Protein AF-A0A2V8YG50-F1 (afdb_monomer)

Secondary structure (DSSP, 8-state):
----EEEEEPHHHHHHTTT-TTSHHHHHHHHHHHTTSEEEEEEHHHHHHHHHHHHHHHHHHTT-HHHHHHHHHHHT-SSHHHHHHHHHTSHHHHHHHHHHHHHHHHHHTT-EEE-GGGS-HHHHHHHHHTT-TT--S-S--TTHHHHHHHHHHHHHHHHHH-SPEEEE---HHHHHHHHHTT-EEESSTTHHHHHHHHHH-HHHHHHHHHHHHHHHHHHHHHHHHHHTTS-EEE-SSSEEEEEEEEEEEEE-SS-EEEEE-SSEEEEEEEEEEEEEEEEEEE-GGGEEEETTTTEEEE--EEEEEEEEEEEEEEEEEEEEETTEEEEEEEEE--GGGGPPEEE-------

Mean predicted aligned error: 6.82 Å

Sequence (350 aa):
MPVTAGVFLETQLFVTNNFDFDRRAFAELIDRVKEDRGRVFLTSVTVGEVKRRIQVQVKEAIRFSEVRKYLKVLANSNVPEIRARSERLFPEPVTDELVKQFEDFLEKTKATIIDCSGVNPELVFQQYFELKLPFQEKKDKRHEFPDAFAIEALKDFSRSEGRDIVVITGDQGF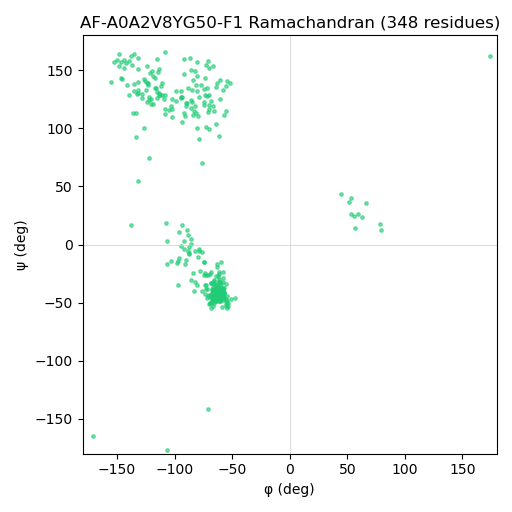RTVCETHGMTVLETVEKFPDKEIAEREPKISAHVLDCFKRSIPEIKHQIDRDFAMSGFELVDNEGEVDGTTLSKLELDHDPLVVRIDRNSAIVEVSVHLEYQAHISYHDPDATHYDKEEGRTYVFNTIHQTVEEEVDFSSEIQIAFDPDDESYCHATIGKLNDGRDFEVTANEEYY

Radius of gyration: 24.45 Å; Cα contacts (8 Å, |Δi|>4): 556; chains: 1; bounding box: 55×52×73 Å

Foldseek 3Di:
DPDQAEEEEALVQCVVVVLPCVDVLLVLLLVCLVVSNYAYEYAPLSLVSNLVSLLVVLCVVCVPPVLVVVLVVQLPDPPVVSVVVSVCSDSVNSSVVSNVSVVVSCVSRVYDYQYLPPPDVVVLVVCQVVCHFVRHPDPDRVVRSSLSSRLRSVLVVCVVVVHAYEYADLRPRSVVSQVVSVHHYDDHSLQVLQVSCCVPPVPVSVLQLVLCVVCVVVVVVQLVVLVQVFAEDADAFAWGFPDKDWPDKDKDSDWRFSDDDPFKTKTKIKIKTKMKTWIKGADPVQWDQDPVVRDIDGPDIDIDIDIDIDIDMWIKMWGHDPVDSPDIDIDTDRDRVRDHHYDYDDPPPD

Structure (mmCIF, N/CA/C/O backbone):
data_AF-A0A2V8YG50-F1
#
_entry.id   AF-A0A2V8YG50-F1
#
loop_
_atom_site.group_PDB
_atom_site.id
_atom_site.type_symbol
_atom_site.label_atom_id
_atom_site.label_alt_id
_atom_site.label_comp_id
_atom_site.label_asym_id
_atom_site.label_entity_id
_atom_site.label_seq_id
_atom_site.pdbx_PDB_ins_code
_atom_site.Cartn_x
_atom_site.Cartn_y
_atom_site.Cartn_z
_atom_site.occupancy
_atom_site.B_iso_or_equiv
_atom_site.auth_seq_id
_atom_site.auth_comp_id
_atom_site.auth_asym_id
_atom_site.auth_atom_id
_atom_site.pdbx_PDB_model_num
ATOM 1 N N . MET A 1 1 ? -14.663 -4.324 27.671 1.00 36.22 1 MET A N 1
ATOM 2 C CA . MET A 1 1 ? -14.373 -4.860 26.326 1.00 36.22 1 MET A CA 1
ATOM 3 C C . MET A 1 1 ? -13.634 -3.764 25.587 1.00 36.22 1 MET A C 1
ATOM 5 O O . MET A 1 1 ? -14.053 -2.622 25.769 1.00 36.22 1 MET A O 1
ATOM 9 N N . PRO A 1 2 ? -12.538 -4.048 24.867 1.00 50.72 2 PRO A N 1
ATOM 10 C CA . PRO A 1 2 ? -11.958 -3.039 23.988 1.00 50.72 2 PRO A CA 1
ATOM 11 C C . PRO A 1 2 ? -13.051 -2.561 23.022 1.00 50.72 2 PRO A C 1
ATOM 13 O O . PRO A 1 2 ? -13.889 -3.353 22.587 1.00 50.72 2 PRO A O 1
ATOM 16 N N . VAL A 1 3 ? -13.123 -1.252 22.803 1.00 56.88 3 VAL A N 1
ATOM 17 C CA . VAL A 1 3 ? -14.092 -0.651 21.884 1.00 56.88 3 VAL A CA 1
ATOM 18 C C . VAL A 1 3 ? -13.696 -1.087 20.475 1.00 56.88 3 VAL A C 1
ATOM 20 O O . VAL A 1 3 ? -12.558 -0.866 20.080 1.00 56.88 3 VAL A O 1
ATOM 23 N N . THR A 1 4 ? -14.603 -1.721 19.725 1.00 65.38 4 THR A N 1
ATOM 24 C CA . THR A 1 4 ? -14.376 -2.036 18.305 1.00 65.38 4 THR A CA 1
ATOM 25 C C . THR A 1 4 ? -14.068 -0.738 17.559 1.00 65.38 4 THR A C 1
ATOM 27 O O . THR A 1 4 ? -14.959 0.111 17.427 1.00 65.38 4 THR A O 1
ATOM 30 N N . ALA A 1 5 ? -12.826 -0.581 17.098 1.00 79.31 5 ALA A N 1
ATOM 31 C CA . ALA A 1 5 ? -12.382 0.619 16.406 1.00 79.31 5 ALA A CA 1
ATOM 32 C C . ALA A 1 5 ? -13.008 0.690 15.007 1.00 79.31 5 ALA A C 1
ATOM 34 O O . ALA A 1 5 ? -13.068 -0.299 14.268 1.00 79.31 5 ALA A O 1
ATOM 35 N N . GLY A 1 6 ? -13.509 1.872 14.660 1.00 89.38 6 GLY A N 1
ATOM 36 C CA . GLY A 1 6 ? -13.930 2.170 13.303 1.00 89.38 6 GLY A CA 1
ATOM 37 C C . GLY A 1 6 ? -12.734 2.537 12.446 1.00 89.38 6 GLY A C 1
ATOM 38 O O . GLY A 1 6 ? -11.902 3.313 12.899 1.00 89.38 6 GLY A O 1
ATOM 39 N N . VAL A 1 7 ? -12.664 2.035 11.217 1.00 94.12 7 VAL A N 1
ATOM 40 C CA . VAL A 1 7 ? -11.640 2.425 10.251 1.00 94.12 7 VAL A CA 1
ATOM 41 C C . VAL A 1 7 ? -12.286 3.011 9.005 1.00 94.12 7 VAL A C 1
ATOM 43 O O . VAL A 1 7 ? -13.105 2.365 8.358 1.00 94.12 7 VAL A O 1
ATOM 46 N N . PHE A 1 8 ? -11.950 4.254 8.685 1.00 96.31 8 PHE A N 1
ATOM 47 C CA . PHE A 1 8 ? -12.334 4.903 7.443 1.00 96.31 8 PHE A CA 1
ATOM 48 C C . PHE A 1 8 ? -11.215 4.746 6.417 1.00 96.31 8 PHE A C 1
ATOM 50 O O . PHE A 1 8 ? -10.073 5.112 6.696 1.00 96.31 8 PHE A O 1
ATOM 57 N N . LEU A 1 9 ? -11.546 4.219 5.240 1.00 95.94 9 LEU A N 1
ATOM 58 C CA . LEU A 1 9 ? -10.601 4.027 4.142 1.00 95.94 9 LEU A CA 1
ATOM 59 C C . LEU A 1 9 ? -10.818 5.117 3.095 1.00 95.94 9 LEU A C 1
ATOM 61 O O . LEU A 1 9 ? -11.905 5.225 2.528 1.00 95.94 9 LEU A O 1
ATOM 65 N N . GLU A 1 10 ? -9.792 5.923 2.850 1.00 94.12 10 GLU A N 1
ATOM 66 C CA . GLU A 1 10 ? -9.814 6.996 1.856 1.00 94.12 10 GLU A CA 1
ATOM 67 C C . GLU A 1 10 ? -9.426 6.467 0.453 1.00 94.12 10 GLU A C 1
ATOM 69 O O . GLU A 1 10 ? -8.871 5.376 0.322 1.00 94.12 10 GLU A O 1
ATOM 74 N N . THR A 1 11 ? -9.772 7.185 -0.623 1.00 92.94 11 THR A N 1
ATOM 75 C CA . THR A 1 11 ? -9.557 6.730 -2.008 1.00 92.94 11 THR A CA 1
ATOM 76 C C . THR A 1 11 ? -8.080 6.463 -2.309 1.00 92.94 11 THR A C 1
ATOM 78 O O . THR A 1 11 ? -7.764 5.444 -2.932 1.00 92.94 11 THR A O 1
ATOM 81 N N . GLN A 1 12 ? -7.177 7.360 -1.897 1.00 91.19 12 GLN A N 1
ATOM 82 C CA . GLN A 1 12 ? -5.744 7.269 -2.178 1.00 91.19 12 GLN A CA 1
ATOM 83 C C . GLN A 1 12 ? -5.161 5.940 -1.705 1.00 91.19 12 GLN A C 1
ATOM 85 O O . GLN A 1 12 ? -4.311 5.387 -2.392 1.00 91.19 12 GLN A O 1
ATOM 90 N N . LEU A 1 13 ? -5.669 5.392 -0.600 1.00 93.25 13 LEU A N 1
ATOM 91 C CA . LEU A 1 13 ? -5.255 4.103 -0.057 1.00 93.25 13 LEU A CA 1
ATOM 92 C C . LEU A 1 13 ? -5.350 2.961 -1.076 1.00 93.25 13 LEU A C 1
ATOM 94 O O . LEU A 1 13 ? -4.450 2.133 -1.177 1.00 93.25 13 LEU A O 1
ATOM 98 N N . PHE A 1 14 ? -6.445 2.901 -1.833 1.00 94.44 14 PHE A N 1
ATOM 99 C CA . PHE A 1 14 ? -6.648 1.857 -2.840 1.00 94.44 14 PHE A CA 1
ATOM 100 C C . PHE A 1 14 ? -5.751 2.079 -4.057 1.00 94.44 14 PHE A C 1
ATOM 102 O O . PHE A 1 14 ? -5.259 1.125 -4.652 1.00 94.44 14 PHE A O 1
ATOM 109 N N . VAL A 1 15 ? -5.526 3.347 -4.403 1.00 92.06 15 VAL A N 1
ATOM 110 C CA . VAL A 1 15 ? -4.689 3.759 -5.531 1.00 92.06 15 VAL A CA 1
ATOM 111 C C . VAL A 1 15 ? -3.216 3.447 -5.265 1.00 92.06 15 VAL A C 1
ATOM 113 O O . VAL A 1 15 ? -2.560 2.885 -6.132 1.00 92.06 15 VAL A O 1
ATOM 116 N N . THR A 1 16 ? -2.694 3.773 -4.079 1.00 90.06 16 THR A N 1
ATOM 117 C CA . THR A 1 16 ? -1.290 3.515 -3.706 1.00 90.06 16 THR A CA 1
ATOM 118 C C . THR A 1 16 ? -0.990 2.032 -3.541 1.00 90.06 16 THR A C 1
ATOM 120 O O . THR A 1 16 ? 0.147 1.614 -3.721 1.00 90.06 16 THR A O 1
ATOM 123 N N . ASN A 1 17 ? -2.013 1.225 -3.256 1.00 89.19 17 ASN A N 1
ATOM 124 C CA . ASN A 1 17 ? -1.923 -0.230 -3.229 1.00 89.19 17 ASN A CA 1
ATOM 125 C C . ASN A 1 17 ? -2.219 -0.885 -4.589 1.00 89.19 17 ASN A C 1
ATOM 127 O O . ASN A 1 17 ? -2.420 -2.092 -4.634 1.00 89.19 17 ASN A O 1
ATOM 131 N N . ASN A 1 18 ? -2.274 -0.123 -5.691 1.00 90.31 18 ASN A N 1
ATOM 132 C CA . ASN A 1 18 ? -2.534 -0.625 -7.051 1.00 90.31 18 ASN A CA 1
ATOM 133 C C . ASN A 1 18 ? -3.813 -1.475 -7.186 1.00 90.31 18 ASN A C 1
ATOM 135 O O . ASN A 1 18 ? -3.908 -2.326 -8.069 1.00 90.31 18 ASN A O 1
ATOM 139 N N . PHE A 1 19 ? -4.801 -1.249 -6.314 1.00 93.44 19 PHE A N 1
ATOM 140 C CA . PHE A 1 19 ? -6.006 -2.078 -6.193 1.00 93.44 19 PHE A CA 1
ATOM 141 C C . PHE A 1 19 ? -5.720 -3.567 -5.938 1.00 93.44 19 PHE A C 1
ATOM 143 O O . PHE A 1 19 ? -6.555 -4.414 -6.249 1.00 93.44 19 PHE A O 1
ATOM 150 N N . ASP A 1 20 ? -4.562 -3.891 -5.362 1.00 90.88 20 ASP A N 1
ATOM 151 C CA . ASP A 1 20 ? -4.225 -5.249 -4.958 1.00 90.88 20 ASP A CA 1
ATOM 152 C C . ASP A 1 20 ? -4.912 -5.581 -3.627 1.00 90.88 20 ASP A C 1
ATOM 154 O O . ASP A 1 20 ? -4.403 -5.329 -2.531 1.00 90.88 20 ASP A O 1
ATOM 158 N N . PHE A 1 21 ? -6.119 -6.132 -3.736 1.00 91.44 21 PHE A N 1
ATOM 159 C CA . PHE A 1 21 ? -6.919 -6.570 -2.594 1.00 91.44 21 PHE A CA 1
ATOM 160 C C . PHE A 1 21 ? -6.438 -7.896 -1.983 1.00 91.44 21 PHE A C 1
ATOM 162 O O . PHE A 1 21 ? -6.966 -8.292 -0.940 1.00 91.44 21 PHE A O 1
ATOM 169 N N . ASP A 1 22 ? -5.458 -8.567 -2.598 1.00 87.50 22 ASP A N 1
ATOM 170 C CA . ASP A 1 22 ? -4.851 -9.795 -2.078 1.00 87.50 22 ASP A CA 1
ATOM 171 C C . ASP A 1 22 ? -3.672 -9.504 -1.132 1.00 87.50 22 ASP A C 1
ATOM 173 O O . ASP A 1 22 ? -3.201 -10.414 -0.438 1.00 87.50 22 ASP A O 1
ATOM 177 N N . ARG A 1 23 ? -3.235 -8.237 -1.019 1.00 87.00 23 ARG A N 1
ATOM 178 C CA . ARG A 1 23 ? -2.252 -7.821 -0.009 1.00 87.00 23 ARG A CA 1
ATOM 179 C C . ARG A 1 23 ? -2.697 -8.213 1.397 1.00 87.00 23 ARG A C 1
ATOM 181 O O . ARG A 1 23 ? -3.858 -8.046 1.790 1.00 87.00 23 ARG A O 1
ATOM 188 N N . ARG A 1 24 ? -1.732 -8.653 2.211 1.00 88.12 24 ARG A N 1
ATOM 189 C CA . ARG A 1 24 ? -1.989 -9.106 3.584 1.00 88.12 24 ARG A CA 1
ATOM 190 C C . ARG A 1 24 ? -2.674 -8.051 4.437 1.00 88.12 24 ARG A C 1
ATOM 192 O O . ARG A 1 24 ? -3.568 -8.411 5.191 1.00 88.12 24 ARG A O 1
ATOM 199 N N . ALA A 1 25 ? -2.339 -6.774 4.293 1.00 88.00 25 ALA A N 1
ATOM 200 C CA . ALA A 1 25 ? -2.966 -5.721 5.083 1.00 88.00 25 ALA A CA 1
ATOM 201 C C . ALA A 1 25 ? -4.502 -5.674 4.916 1.00 88.00 25 ALA A C 1
ATOM 203 O O . ALA A 1 25 ? -5.230 -5.522 5.901 1.00 88.00 25 ALA A O 1
ATOM 204 N N . PHE A 1 26 ? -5.022 -5.897 3.701 1.00 93.38 26 PHE A N 1
ATOM 205 C CA . PHE A 1 26 ? -6.467 -6.000 3.471 1.00 93.38 26 PHE A CA 1
ATOM 206 C C . PHE A 1 26 ? -7.053 -7.303 4.027 1.00 93.38 26 PHE A C 1
ATOM 208 O O . PHE A 1 26 ? -8.147 -7.278 4.597 1.00 93.38 26 PHE A O 1
ATOM 215 N N . ALA A 1 27 ? -6.334 -8.425 3.922 1.00 93.94 27 ALA A N 1
ATOM 216 C CA . ALA A 1 27 ? -6.748 -9.691 4.532 1.00 93.94 27 ALA A CA 1
ATOM 217 C C . ALA A 1 27 ? -6.841 -9.589 6.068 1.00 93.94 27 ALA A C 1
ATOM 219 O O . ALA A 1 27 ? -7.849 -9.976 6.658 1.00 93.94 27 ALA A O 1
ATOM 220 N N . GLU A 1 28 ? -5.847 -8.974 6.706 1.00 93.56 28 GLU A N 1
ATOM 221 C CA . GLU A 1 28 ? -5.789 -8.728 8.149 1.00 93.56 28 GLU A CA 1
ATOM 222 C C . GLU A 1 28 ? -6.896 -7.782 8.629 1.00 93.56 28 GLU A C 1
ATOM 224 O O . GLU A 1 28 ? -7.433 -7.941 9.733 1.00 93.56 28 GLU A O 1
ATOM 229 N N . LEU A 1 29 ? -7.280 -6.811 7.794 1.00 93.94 29 LEU A N 1
ATOM 230 C CA . LEU A 1 29 ? -8.434 -5.961 8.054 1.00 93.94 29 LEU A CA 1
ATOM 231 C C . LEU A 1 29 ? -9.752 -6.748 7.957 1.00 93.94 29 LEU A C 1
ATOM 233 O O . LEU A 1 29 ? -10.609 -6.623 8.835 1.00 93.94 29 LEU A O 1
ATOM 237 N N . ILE A 1 30 ? -9.912 -7.587 6.927 1.00 95.44 30 ILE A N 1
ATOM 238 C CA . ILE A 1 30 ? -11.078 -8.469 6.769 1.00 95.44 30 ILE A CA 1
ATOM 239 C C . ILE A 1 30 ? -11.225 -9.394 7.984 1.00 95.44 30 ILE A C 1
ATOM 241 O O . ILE A 1 30 ? -12.330 -9.543 8.513 1.00 95.44 30 ILE A O 1
ATOM 245 N N . ASP A 1 31 ? -10.140 -10.008 8.447 1.00 94.50 31 ASP A N 1
ATOM 246 C CA . ASP A 1 31 ? -10.189 -10.948 9.567 1.00 94.50 31 ASP A CA 1
ATOM 247 C C . ASP A 1 31 ? -10.546 -10.250 10.886 1.00 94.50 31 ASP A C 1
ATOM 249 O O . ASP A 1 31 ? -11.402 -10.739 11.628 1.00 94.50 31 ASP A O 1
ATOM 253 N N . ARG A 1 32 ? -10.047 -9.029 11.118 1.00 92.94 32 ARG A N 1
ATOM 254 C CA . ARG A 1 32 ? -10.488 -8.192 12.249 1.00 92.94 32 ARG A CA 1
ATOM 255 C C . ARG A 1 32 ? -11.977 -7.879 12.209 1.00 92.94 32 ARG A C 1
ATOM 257 O O . ARG A 1 32 ? -12.627 -7.911 13.252 1.00 92.94 32 ARG A O 1
ATOM 264 N N . VAL A 1 33 ? -12.545 -7.609 11.034 1.00 93.75 33 VAL A N 1
ATOM 265 C CA . VAL A 1 33 ? -13.999 -7.420 10.901 1.00 93.75 33 VAL A CA 1
ATOM 266 C C . VAL A 1 33 ? -14.757 -8.707 11.236 1.00 93.75 33 VAL A C 1
ATOM 268 O O . VAL A 1 33 ? -15.751 -8.659 11.964 1.00 93.75 33 VAL A O 1
ATOM 271 N N . LYS A 1 34 ? -14.309 -9.867 10.736 1.00 93.88 34 LYS A N 1
ATOM 272 C CA . LYS A 1 34 ? -14.959 -11.162 11.021 1.00 93.88 34 LYS A CA 1
ATOM 273 C C . LYS A 1 34 ? -14.967 -11.492 12.514 1.00 93.88 34 LYS A C 1
ATOM 275 O O . LYS A 1 34 ? -15.913 -12.115 12.990 1.00 93.88 34 LYS A O 1
ATOM 280 N N . GLU A 1 35 ? -13.937 -11.062 13.231 1.00 92.00 35 GLU A N 1
ATOM 281 C CA . GLU A 1 35 ? -13.769 -11.263 14.671 1.00 92.00 35 GLU A CA 1
ATOM 282 C C . GLU A 1 35 ? -14.414 -10.160 15.535 1.00 92.00 35 GLU A C 1
ATOM 284 O O . GLU A 1 35 ? -14.220 -10.149 16.749 1.00 92.00 35 GLU A O 1
ATOM 289 N N . ASP A 1 36 ? -15.185 -9.240 14.935 1.00 90.00 36 ASP A N 1
ATOM 290 C CA . ASP A 1 36 ? -15.825 -8.082 15.598 1.00 90.00 36 ASP A CA 1
ATOM 291 C C . ASP A 1 36 ? -14.823 -7.116 16.274 1.00 90.00 36 ASP A C 1
ATOM 293 O O . ASP A 1 36 ? -15.143 -6.386 17.219 1.00 90.00 36 ASP A O 1
ATOM 297 N N . ARG A 1 37 ? -13.585 -7.092 15.761 1.00 89.12 37 ARG A N 1
ATOM 298 C CA . ARG A 1 37 ? -12.474 -6.234 16.212 1.00 89.12 37 ARG A CA 1
ATOM 299 C C . ARG A 1 37 ? -12.294 -4.969 15.379 1.00 89.12 37 ARG A C 1
ATOM 301 O O . ARG A 1 37 ? -11.631 -4.042 15.830 1.00 89.12 37 ARG A O 1
ATOM 308 N N . GLY A 1 38 ? -12.921 -4.896 14.208 1.00 89.69 38 GLY A N 1
ATOM 309 C CA . GLY A 1 38 ? -12.914 -3.710 13.356 1.00 89.69 38 GLY A CA 1
ATOM 310 C C . GLY A 1 38 ? -14.243 -3.492 12.640 1.00 89.69 38 GLY A C 1
ATOM 311 O O . GLY A 1 38 ? -15.035 -4.419 12.465 1.00 89.69 38 GLY A O 1
ATOM 312 N N . ARG A 1 39 ? -14.489 -2.253 12.210 1.00 92.94 39 ARG A N 1
ATOM 313 C CA . ARG A 1 39 ? -15.588 -1.892 11.301 1.00 92.94 39 ARG A CA 1
ATOM 314 C C . ARG A 1 39 ? -15.054 -0.999 10.201 1.00 92.94 39 ARG A C 1
ATOM 316 O O . ARG A 1 39 ? -14.406 -0.009 10.510 1.00 92.94 39 ARG A O 1
ATOM 323 N N . VAL A 1 40 ? -15.350 -1.328 8.951 1.00 95.50 40 VAL A N 1
ATOM 324 C CA . VAL A 1 40 ? -14.876 -0.563 7.795 1.00 95.50 40 VAL A CA 1
ATOM 325 C C . VAL A 1 40 ? -15.928 0.457 7.367 1.00 95.50 40 VAL A C 1
ATOM 327 O O . VAL A 1 40 ? -17.105 0.123 7.215 1.00 95.50 40 VAL A O 1
ATOM 330 N N . PHE A 1 41 ? -15.489 1.693 7.158 1.00 96.19 41 PHE A N 1
ATOM 331 C CA . PHE A 1 41 ? -16.283 2.824 6.702 1.00 96.19 41 PHE A CA 1
ATOM 332 C C . PHE A 1 41 ? -15.685 3.401 5.421 1.00 96.19 41 PHE A C 1
ATOM 334 O O . PHE A 1 41 ? -14.474 3.569 5.300 1.00 96.19 41 PHE A O 1
ATOM 341 N N . LEU A 1 42 ? -16.547 3.729 4.468 1.00 97.56 42 LEU A N 1
ATOM 342 C CA . LEU A 1 42 ? -16.206 4.526 3.290 1.00 97.56 42 LEU A CA 1
ATOM 343 C C . LEU A 1 42 ? -17.340 5.514 3.053 1.00 97.56 42 LEU A C 1
ATOM 345 O O . LEU A 1 42 ? -18.452 5.295 3.525 1.00 97.56 42 LEU A O 1
ATOM 349 N N . THR A 1 43 ? -17.106 6.573 2.284 1.00 97.62 43 THR A N 1
ATOM 350 C CA . THR A 1 43 ? -18.218 7.395 1.790 1.00 97.62 43 THR A CA 1
ATOM 351 C C . THR A 1 43 ? -18.715 6.916 0.429 1.00 97.62 43 THR A C 1
ATOM 353 O O . THR A 1 43 ? -17.985 6.267 -0.325 1.00 97.62 43 THR A O 1
ATOM 356 N N . SER A 1 44 ? -19.947 7.278 0.065 1.00 97.31 44 SER A N 1
ATOM 357 C CA . SER A 1 44 ? -20.470 7.047 -1.287 1.00 97.31 44 SER A CA 1
ATOM 358 C C . SER A 1 44 ? -19.602 7.712 -2.366 1.00 97.31 44 SER A C 1
ATOM 360 O O . SER A 1 44 ? -19.476 7.181 -3.470 1.00 97.31 44 SER A O 1
ATOM 362 N N . VAL A 1 45 ? -18.981 8.853 -2.041 1.00 96.25 45 VAL A N 1
ATOM 363 C CA . VAL A 1 45 ? -18.029 9.550 -2.917 1.00 96.25 45 VAL A CA 1
ATOM 364 C C . VAL A 1 45 ? -16.752 8.731 -3.091 1.00 96.25 45 VAL A C 1
ATOM 366 O O . VAL A 1 45 ? -16.371 8.469 -4.230 1.00 96.25 45 VAL A O 1
ATOM 369 N N . THR A 1 46 ? -16.161 8.238 -1.998 1.00 96.56 46 THR A N 1
ATOM 370 C CA . THR A 1 46 ? -14.973 7.366 -2.019 1.00 96.56 46 THR A CA 1
ATOM 371 C C . THR A 1 46 ? -15.209 6.123 -2.881 1.00 96.56 46 THR A C 1
ATOM 373 O O . THR A 1 46 ? -14.410 5.815 -3.760 1.00 96.56 46 THR A O 1
ATOM 376 N N . VAL A 1 47 ? -16.347 5.435 -2.710 1.00 97.88 47 VAL A N 1
ATOM 377 C CA . VAL A 1 47 ? -16.699 4.253 -3.524 1.00 97.88 47 VAL A CA 1
ATOM 378 C C . VAL A 1 47 ? -16.749 4.594 -5.016 1.00 97.88 47 VAL A C 1
ATOM 380 O O . VAL A 1 47 ? -16.217 3.853 -5.847 1.00 97.88 47 VAL A O 1
ATOM 383 N N . GLY A 1 48 ? -17.391 5.710 -5.372 1.00 96.88 48 GLY A N 1
ATOM 384 C CA . GLY A 1 48 ? -17.458 6.172 -6.758 1.00 96.88 48 GLY A CA 1
ATOM 385 C C . GLY A 1 48 ? -16.083 6.532 -7.322 1.00 96.88 48 GLY A C 1
ATOM 386 O O . GLY A 1 48 ? -15.791 6.243 -8.485 1.00 96.88 48 GLY A O 1
ATOM 387 N N . GLU A 1 49 ? -15.223 7.126 -6.499 1.00 95.81 49 GLU A N 1
ATOM 388 C CA . GLU A 1 49 ? -13.889 7.531 -6.908 1.00 95.81 49 GLU A CA 1
ATOM 389 C C . GLU A 1 49 ? -12.960 6.338 -7.136 1.00 95.81 49 GLU A C 1
ATOM 391 O O . GLU A 1 49 ? -12.320 6.289 -8.185 1.00 95.81 49 GLU A O 1
ATOM 396 N N . VAL A 1 50 ? -12.949 5.340 -6.246 1.00 97.12 50 VAL A N 1
ATOM 397 C CA . VAL A 1 50 ? -12.166 4.104 -6.431 1.00 97.12 50 VAL A CA 1
ATOM 398 C C . VAL A 1 50 ? -12.534 3.435 -7.757 1.00 97.12 50 VAL A C 1
ATOM 400 O O . VAL A 1 50 ? -11.660 3.177 -8.587 1.00 97.12 50 VAL A O 1
ATOM 403 N N . LYS A 1 51 ? -13.833 3.259 -8.038 1.00 97.75 51 LYS A N 1
ATOM 404 C CA . LYS A 1 51 ? -14.305 2.681 -9.311 1.00 97.75 51 LYS A CA 1
ATOM 405 C C . LYS A 1 51 ? -13.859 3.499 -10.526 1.00 97.75 51 LYS A C 1
ATOM 407 O O . LYS A 1 51 ? -13.444 2.939 -11.541 1.00 97.75 51 LYS A O 1
ATOM 412 N N . ARG A 1 52 ? -13.909 4.832 -10.435 1.00 96.00 52 ARG A N 1
ATOM 413 C CA . ARG A 1 52 ? -13.407 5.723 -11.492 1.00 96.00 52 ARG A CA 1
ATOM 414 C C . ARG A 1 52 ? -11.890 5.600 -11.663 1.00 96.00 52 ARG A C 1
ATOM 416 O O . ARG A 1 52 ? -11.416 5.617 -12.797 1.00 96.00 52 ARG A O 1
ATOM 423 N N . ARG A 1 53 ? -11.127 5.507 -10.572 1.00 95.50 53 ARG A N 1
ATOM 424 C CA . ARG A 1 53 ? -9.662 5.391 -10.594 1.00 95.50 53 ARG A CA 1
ATOM 425 C C . ARG A 1 53 ? -9.217 4.080 -11.237 1.00 95.50 53 ARG A C 1
ATOM 427 O O . ARG A 1 53 ? -8.366 4.144 -12.119 1.00 95.50 53 ARG A O 1
ATOM 434 N N . ILE A 1 54 ? -9.876 2.962 -10.922 1.00 96.62 54 ILE A N 1
ATOM 435 C CA . ILE A 1 54 ? -9.683 1.672 -11.609 1.00 96.62 54 ILE A CA 1
ATOM 436 C C . ILE A 1 54 ? -9.860 1.846 -13.125 1.00 96.62 54 ILE A C 1
ATOM 438 O O . ILE A 1 54 ? -8.960 1.540 -13.904 1.00 96.62 54 ILE A O 1
ATOM 442 N N . GLN A 1 55 ? -10.984 2.426 -13.562 1.00 95.06 55 GLN A N 1
ATOM 443 C CA . GLN A 1 55 ? -11.261 2.642 -14.989 1.00 95.06 55 GLN A CA 1
ATOM 444 C C . GLN A 1 55 ? -10.203 3.492 -15.701 1.00 95.06 55 GLN A C 1
ATOM 446 O O . GLN A 1 55 ? -9.897 3.247 -16.870 1.00 95.06 55 GLN A O 1
ATOM 451 N N . VAL A 1 56 ? -9.703 4.539 -15.041 1.00 93.25 56 VAL A N 1
ATOM 452 C CA . VAL A 1 56 ? -8.685 5.429 -15.613 1.00 93.25 56 VAL A CA 1
ATOM 453 C C . VAL A 1 56 ? -7.350 4.697 -15.726 1.00 93.25 56 VAL A C 1
ATOM 455 O O . VAL A 1 56 ? -6.802 4.647 -16.825 1.00 93.25 56 VAL A O 1
ATOM 458 N N . GLN A 1 57 ? -6.881 4.064 -14.650 1.00 92.06 57 GLN A N 1
ATOM 459 C CA . GLN A 1 57 ? -5.579 3.397 -14.633 1.00 92.06 57 GLN A CA 1
ATOM 460 C C . GLN A 1 57 ? -5.523 2.185 -15.565 1.00 92.06 57 GLN A C 1
ATOM 462 O O . GLN A 1 57 ? -4.560 2.044 -16.309 1.00 92.06 57 GLN A O 1
ATOM 467 N N . VAL A 1 58 ? -6.578 1.367 -15.640 1.00 91.25 58 VAL A N 1
ATOM 468 C CA . VAL A 1 58 ? -6.637 0.247 -16.600 1.00 91.25 58 VAL A CA 1
ATOM 469 C C . VAL A 1 58 ? -6.558 0.753 -18.044 1.00 91.25 58 VAL A C 1
ATOM 471 O O . VAL A 1 58 ? -5.868 0.180 -18.892 1.00 91.25 58 VAL A O 1
ATOM 474 N N . LYS A 1 59 ? -7.247 1.859 -18.353 1.00 88.69 59 LYS A N 1
ATOM 475 C CA . LYS A 1 59 ? -7.182 2.471 -19.688 1.00 88.69 59 LYS A CA 1
ATOM 476 C C . LYS A 1 59 ? -5.802 3.032 -20.004 1.00 88.69 59 LYS A C 1
ATOM 478 O O . LYS A 1 59 ? -5.436 3.001 -21.179 1.00 88.69 59 LYS A O 1
ATOM 483 N N . GLU A 1 60 ? -5.097 3.557 -19.006 1.00 87.00 60 GLU A N 1
ATOM 484 C CA . GLU A 1 60 ? -3.731 4.075 -19.119 1.00 87.00 60 GLU A CA 1
ATOM 485 C C . GLU A 1 60 ? -2.709 2.946 -19.285 1.00 87.00 60 GLU A C 1
ATOM 487 O O . GLU A 1 60 ? -1.927 2.995 -20.232 1.00 87.00 60 GLU A O 1
ATOM 492 N N . ALA A 1 61 ? -2.796 1.880 -18.488 1.00 82.31 61 ALA A N 1
ATOM 493 C CA . ALA A 1 61 ? -1.917 0.715 -18.594 1.00 82.31 61 ALA A CA 1
ATOM 494 C C . ALA A 1 61 ? -2.034 0.037 -19.973 1.00 82.31 61 ALA A C 1
ATOM 496 O O . ALA A 1 61 ? -1.045 -0.308 -20.610 1.00 82.31 61 ALA A O 1
ATOM 497 N N . ILE A 1 62 ? -3.257 -0.064 -20.508 1.00 78.62 62 ILE A N 1
ATOM 498 C CA . ILE A 1 62 ? -3.531 -0.660 -21.828 1.00 78.62 62 ILE A CA 1
ATOM 499 C C . ILE A 1 62 ? -3.565 0.426 -22.928 1.00 78.62 62 ILE A C 1
ATOM 501 O O . ILE A 1 62 ? -4.126 0.233 -24.013 1.00 78.62 62 ILE A O 1
ATOM 505 N N . ARG A 1 63 ? -3.030 1.630 -22.679 1.00 69.31 63 ARG A N 1
ATOM 506 C CA . ARG A 1 63 ? -3.056 2.729 -23.662 1.00 69.31 63 ARG A CA 1
ATOM 507 C C . ARG A 1 63 ? -2.070 2.517 -24.800 1.00 69.31 63 ARG A C 1
ATOM 509 O O . ARG A 1 63 ? -2.332 3.009 -25.900 1.00 69.31 63 ARG A O 1
ATOM 516 N N . PHE A 1 64 ? -0.992 1.771 -24.563 1.00 67.81 64 PHE A N 1
ATOM 517 C CA . PHE A 1 64 ? 0.007 1.463 -25.578 1.00 67.81 64 PHE A CA 1
ATOM 518 C C . PHE A 1 64 ? -0.658 0.807 -26.792 1.00 67.81 64 PHE A C 1
ATOM 520 O O . PHE A 1 64 ? -1.251 -0.275 -26.722 1.00 67.81 64 PHE A O 1
ATOM 527 N N . SER A 1 65 ? -0.603 1.516 -27.924 1.00 63.72 65 SER A N 1
ATOM 528 C CA . SER A 1 65 ? -1.257 1.094 -29.168 1.00 63.72 65 SER A CA 1
ATOM 529 C C . SER A 1 65 ? -0.776 -0.285 -29.629 1.00 63.72 65 SER A C 1
ATOM 531 O O . SER A 1 65 ? -1.543 -1.048 -30.219 1.00 63.72 65 SER A O 1
ATOM 533 N N . GLU A 1 66 ? 0.461 -0.624 -29.275 1.00 71.19 66 GLU A N 1
ATOM 534 C CA . GLU A 1 66 ? 1.120 -1.893 -29.542 1.00 71.19 66 GLU A CA 1
ATOM 535 C C . GLU A 1 66 ? 0.509 -3.030 -28.730 1.00 71.19 66 GLU A C 1
ATOM 537 O O . GLU A 1 66 ? 0.061 -4.003 -29.333 1.00 71.19 66 GLU A O 1
ATOM 542 N N . VAL A 1 67 ? 0.345 -2.879 -27.410 1.00 78.38 67 VAL A N 1
ATOM 543 C CA . VAL A 1 67 ? -0.335 -3.876 -26.562 1.00 78.38 67 VAL A CA 1
ATOM 544 C C . VAL A 1 67 ? -1.728 -4.176 -27.113 1.00 78.38 67 VAL A C 1
ATOM 546 O O . VAL A 1 67 ? -2.076 -5.331 -27.357 1.00 78.38 67 VAL A O 1
ATOM 549 N N . ARG A 1 68 ? -2.518 -3.140 -27.433 1.00 78.94 68 ARG A N 1
ATOM 550 C CA . ARG A 1 68 ? -3.850 -3.335 -28.035 1.00 78.94 68 ARG A CA 1
ATOM 551 C C . ARG A 1 68 ? -3.793 -4.023 -29.395 1.00 78.94 68 ARG A C 1
ATOM 553 O O . ARG A 1 6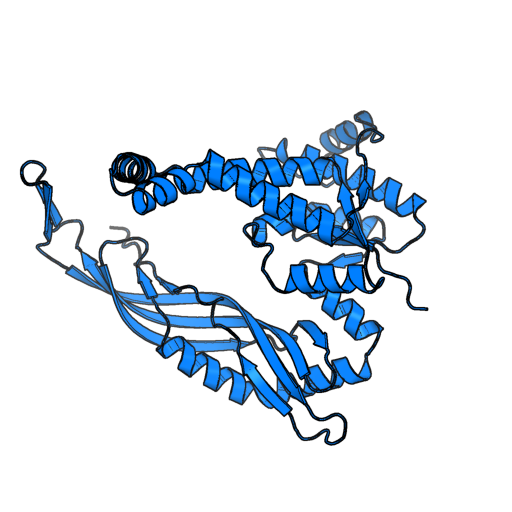8 ? -4.677 -4.823 -29.704 1.00 78.94 68 ARG A O 1
ATOM 560 N N . LYS A 1 69 ? -2.811 -3.690 -30.234 1.00 81.94 69 LYS A N 1
ATOM 561 C CA . LYS A 1 69 ? -2.620 -4.309 -31.551 1.00 81.94 69 LYS A CA 1
ATOM 562 C C . LYS A 1 69 ? -2.300 -5.795 -31.397 1.00 81.94 69 LYS A C 1
ATOM 564 O O . LYS A 1 69 ? -2.963 -6.607 -32.039 1.00 81.94 69 LYS A O 1
ATOM 569 N N . TYR A 1 70 ? -1.360 -6.150 -30.526 1.00 85.31 70 TYR A N 1
ATOM 570 C CA . TYR A 1 70 ? -0.981 -7.539 -30.275 1.00 85.31 70 TYR A CA 1
ATOM 571 C C . TYR A 1 70 ? -2.128 -8.339 -29.653 1.00 85.31 70 TYR A C 1
ATOM 573 O O . TYR A 1 70 ? -2.462 -9.405 -30.167 1.00 85.31 70 TYR A O 1
ATOM 581 N N . LEU A 1 71 ? -2.825 -7.796 -28.648 1.00 86.12 71 LEU A N 1
ATOM 582 C CA . LEU A 1 71 ? -4.004 -8.442 -28.058 1.00 86.12 71 LEU A CA 1
ATOM 583 C C . LEU A 1 71 ? -5.096 -8.726 -29.097 1.00 86.12 71 LEU A C 1
ATOM 585 O O . LEU A 1 71 ? -5.660 -9.817 -29.105 1.00 86.12 71 LEU A O 1
ATOM 589 N N . LYS A 1 72 ? -5.361 -7.793 -30.024 1.00 86.69 72 LYS A N 1
ATOM 590 C CA . LYS A 1 72 ? -6.315 -8.012 -31.127 1.00 86.69 72 LYS A CA 1
ATOM 591 C C . LYS A 1 72 ? -5.888 -9.135 -32.065 1.00 86.69 72 LYS A C 1
ATOM 593 O O . LYS A 1 72 ? -6.739 -9.890 -32.523 1.00 86.69 72 LYS A O 1
ATOM 598 N N . VAL A 1 73 ? -4.598 -9.238 -32.379 1.00 89.50 73 VAL A N 1
ATOM 599 C CA . VAL A 1 73 ? -4.083 -10.327 -33.219 1.00 89.50 73 VAL A CA 1
ATOM 600 C C . VAL A 1 73 ? -4.260 -11.667 -32.505 1.00 89.50 73 VAL A C 1
ATOM 602 O O . VAL A 1 73 ? -4.816 -12.592 -33.094 1.00 89.50 73 VAL A O 1
ATOM 605 N N . LEU A 1 74 ? -3.870 -11.754 -31.231 1.00 91.00 74 LEU A N 1
ATOM 606 C CA . LEU A 1 74 ? -3.990 -12.979 -30.436 1.00 91.00 74 LEU A CA 1
ATOM 607 C C . LEU A 1 74 ? -5.454 -13.399 -30.214 1.00 91.00 74 LEU A C 1
ATOM 609 O O . LEU A 1 74 ? -5.776 -14.584 -30.305 1.00 91.00 74 LEU A O 1
ATOM 613 N N . ALA A 1 75 ? -6.363 -12.439 -30.021 1.00 90.25 75 ALA A N 1
ATOM 614 C CA . ALA A 1 75 ? -7.799 -12.688 -29.886 1.00 90.25 75 ALA A CA 1
ATOM 615 C C . ALA A 1 75 ? -8.441 -13.301 -31.150 1.00 90.25 75 ALA A C 1
ATOM 617 O O . ALA A 1 75 ? -9.489 -13.932 -31.061 1.00 90.25 75 ALA A O 1
ATOM 618 N N . ASN A 1 76 ? -7.805 -13.187 -32.323 1.00 92.00 76 ASN A N 1
ATOM 619 C CA . ASN A 1 76 ? -8.261 -13.846 -33.554 1.00 92.00 76 ASN A CA 1
ATOM 620 C C . ASN A 1 76 ? -7.751 -15.292 -33.702 1.00 92.00 76 ASN A C 1
ATOM 622 O O . ASN A 1 76 ? -7.973 -15.920 -34.738 1.00 92.00 76 ASN A O 1
ATOM 626 N N . SER A 1 77 ? -7.056 -15.833 -32.698 1.00 92.44 77 SER A N 1
ATOM 627 C CA . SER A 1 77 ? -6.589 -17.217 -32.717 1.00 92.44 77 SER A CA 1
ATOM 628 C C . SER A 1 77 ? -7.757 -18.210 -32.764 1.00 92.44 77 SER A C 1
ATOM 630 O O . SER A 1 77 ? -8.750 -18.074 -32.051 1.00 92.44 77 SER A O 1
ATOM 632 N N . ASN A 1 78 ? -7.603 -19.270 -33.562 1.00 94.50 78 ASN A N 1
ATOM 633 C CA . ASN A 1 78 ? -8.515 -20.418 -33.545 1.00 94.50 78 ASN A CA 1
ATOM 634 C C . ASN A 1 78 ? -8.246 -21.368 -32.366 1.00 94.50 78 ASN A C 1
ATOM 636 O O . ASN A 1 78 ? -9.003 -22.317 -32.172 1.00 94.50 78 ASN A O 1
ATOM 640 N N . VAL A 1 79 ? -7.183 -21.136 -31.587 1.00 95.62 79 VAL A N 1
ATOM 641 C CA . VAL A 1 79 ? -6.923 -21.859 -30.337 1.00 95.62 79 VAL A CA 1
ATOM 642 C C . VAL A 1 79 ? -7.778 -21.221 -29.236 1.00 95.62 79 VAL A C 1
ATOM 644 O O . VAL A 1 79 ? -7.510 -20.071 -28.869 1.00 95.62 79 VAL A O 1
ATOM 647 N N . PRO A 1 80 ? -8.784 -21.928 -28.681 1.00 91.25 80 PRO A N 1
ATOM 648 C CA . PRO A 1 80 ? -9.747 -21.328 -27.754 1.00 91.25 80 PRO A CA 1
ATOM 649 C C . PRO A 1 80 ? -9.106 -20.705 -26.512 1.00 91.25 80 PRO A C 1
ATOM 651 O O . PRO A 1 80 ? -9.534 -19.647 -26.064 1.00 91.25 80 PRO A O 1
A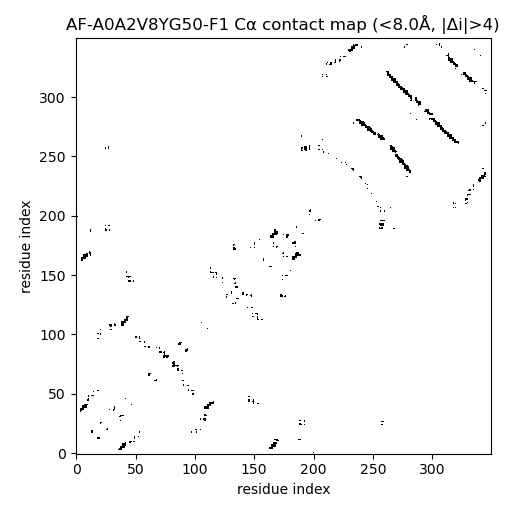TOM 654 N N . GLU A 1 81 ? -8.057 -21.330 -25.977 1.00 93.50 81 GLU A N 1
ATOM 655 C CA . GLU A 1 81 ? -7.350 -20.865 -24.779 1.00 93.50 81 GLU A CA 1
ATOM 656 C C . GLU A 1 81 ? -6.626 -19.535 -25.010 1.00 93.50 81 GLU A C 1
ATOM 658 O O . GLU A 1 81 ? -6.698 -18.643 -24.167 1.00 93.50 81 GLU A O 1
ATOM 663 N N . ILE A 1 82 ? -5.971 -19.381 -26.167 1.00 90.06 82 ILE A N 1
ATOM 664 C CA . ILE A 1 82 ? -5.278 -18.142 -26.545 1.00 90.06 82 ILE A CA 1
ATOM 665 C C . ILE A 1 82 ? -6.306 -17.033 -26.729 1.00 90.06 82 ILE A C 1
ATOM 667 O O . ILE A 1 82 ? -6.191 -15.982 -26.106 1.00 90.06 82 ILE A O 1
ATOM 671 N N . ARG A 1 83 ? -7.352 -17.300 -27.518 1.00 90.38 83 ARG A N 1
ATOM 672 C CA . ARG A 1 83 ? -8.426 -16.338 -27.757 1.00 90.38 83 ARG A CA 1
ATOM 673 C C . ARG A 1 83 ? -9.063 -15.863 -26.452 1.00 90.38 83 ARG A C 1
ATOM 675 O O . ARG A 1 83 ? -9.132 -14.661 -26.219 1.00 90.38 83 ARG A O 1
ATOM 682 N N . ALA A 1 84 ? -9.462 -16.792 -25.584 1.00 89.50 84 ALA A N 1
ATOM 683 C CA . ALA A 1 84 ? -10.108 -16.466 -24.317 1.00 89.50 84 ALA A CA 1
ATOM 684 C C . ALA A 1 84 ? -9.193 -15.665 -23.377 1.00 89.50 84 ALA A C 1
ATOM 686 O O . ALA A 1 84 ? -9.660 -14.736 -22.722 1.00 89.50 84 ALA A O 1
ATOM 687 N N . ARG A 1 85 ? -7.895 -15.995 -23.299 1.00 88.88 85 ARG A N 1
ATOM 688 C CA . ARG A 1 85 ? -6.939 -15.233 -22.479 1.00 88.88 85 ARG A CA 1
ATOM 689 C C . ARG A 1 85 ? -6.720 -13.827 -23.028 1.00 88.88 85 ARG A C 1
ATOM 691 O O . ARG A 1 85 ? -6.758 -12.878 -22.259 1.00 88.88 85 ARG A O 1
ATOM 698 N N . SER A 1 86 ? -6.549 -13.674 -24.338 1.00 88.44 86 SER A N 1
ATOM 699 C CA . SER A 1 86 ? -6.338 -12.361 -24.954 1.00 88.44 86 SER A CA 1
ATOM 700 C C . SER A 1 86 ? -7.567 -11.462 -24.865 1.00 88.44 86 SER A C 1
ATOM 702 O O . SER A 1 86 ? -7.423 -10.276 -24.585 1.00 88.44 86 SER A O 1
ATOM 704 N N . GLU A 1 87 ? -8.772 -12.016 -25.033 1.00 88.06 87 GLU A N 1
ATOM 705 C CA . GLU A 1 87 ? -10.023 -11.270 -24.852 1.00 88.06 87 GLU A CA 1
ATOM 706 C C . GLU A 1 87 ? -10.171 -10.737 -23.413 1.00 88.06 87 GLU A C 1
ATOM 708 O O . GLU A 1 87 ? -10.692 -9.643 -23.216 1.00 88.06 87 GLU A O 1
ATOM 713 N N . ARG A 1 88 ? -9.654 -11.451 -22.405 1.00 88.62 88 ARG A N 1
ATOM 714 C CA . ARG A 1 88 ? -9.689 -11.020 -20.995 1.00 88.62 88 ARG A CA 1
ATOM 715 C C . ARG A 1 88 ? -8.708 -9.904 -20.642 1.00 88.62 88 ARG A C 1
ATOM 717 O O . ARG A 1 88 ? -8.865 -9.301 -19.592 1.00 88.62 88 ARG A O 1
ATOM 724 N N . LEU A 1 89 ? -7.721 -9.628 -21.492 1.00 87.00 89 LEU A N 1
ATOM 725 C CA . LEU A 1 89 ? -6.719 -8.581 -21.263 1.00 87.00 89 LEU A CA 1
ATOM 726 C C . LEU A 1 89 ? -7.126 -7.228 -21.872 1.00 87.00 89 LEU A C 1
ATOM 728 O O . LEU A 1 89 ? -6.359 -6.268 -21.820 1.00 87.00 89 LEU A O 1
ATOM 732 N N . PHE A 1 90 ? -8.318 -7.128 -22.472 1.00 87.69 90 PHE A N 1
ATOM 733 C CA . PHE A 1 90 ? -8.853 -5.844 -22.921 1.00 87.69 90 PHE A CA 1
ATOM 734 C C . PHE A 1 90 ? -9.264 -4.947 -21.738 1.00 87.69 90 PHE A C 1
ATOM 736 O O . PHE A 1 90 ? -9.552 -5.447 -20.651 1.00 87.69 90 PHE A O 1
ATOM 743 N N . PRO A 1 91 ? -9.339 -3.616 -21.942 1.00 89.50 91 PRO A N 1
ATOM 744 C CA . PRO A 1 91 ? -9.647 -2.687 -20.862 1.00 89.50 91 PRO A CA 1
ATOM 745 C C . PRO A 1 91 ? -10.970 -2.951 -20.145 1.00 89.50 91 PRO A C 1
ATOM 747 O O . PRO A 1 91 ? -11.000 -2.816 -18.926 1.00 89.50 91 PRO A O 1
ATOM 750 N N . GLU A 1 92 ? -12.054 -3.296 -20.855 1.00 91.69 92 GLU A N 1
ATOM 751 C CA . GLU A 1 92 ? -13.344 -3.516 -20.187 1.00 91.69 92 GLU A CA 1
ATOM 752 C C . GLU A 1 92 ? -13.318 -4.749 -19.263 1.00 91.69 92 GLU A C 1
ATOM 754 O O . GLU A 1 92 ? -13.576 -4.562 -18.077 1.00 91.69 92 GLU A O 1
ATOM 759 N N . PRO A 1 93 ? -12.912 -5.960 -19.705 1.00 92.56 93 PRO A N 1
ATOM 760 C CA . PRO A 1 93 ? -12.851 -7.124 -18.815 1.00 92.56 93 PRO A CA 1
ATOM 761 C C . PRO A 1 93 ? -11.931 -6.951 -17.601 1.00 92.56 93 PRO A C 1
ATOM 763 O O . PRO A 1 93 ? -12.288 -7.380 -16.508 1.00 92.56 93 PRO A O 1
ATOM 766 N N . VAL A 1 94 ? -10.771 -6.304 -17.771 1.00 92.81 94 VAL A N 1
ATOM 767 C CA . VAL A 1 94 ? -9.849 -6.030 -16.652 1.00 92.81 94 VAL A CA 1
ATOM 768 C C . VAL A 1 94 ? -10.468 -5.034 -15.668 1.00 92.81 94 VAL A C 1
ATOM 770 O O . VAL A 1 94 ? -10.373 -5.219 -14.458 1.00 92.81 94 VAL A O 1
ATOM 773 N N . THR A 1 95 ? -11.141 -3.997 -16.176 1.00 95.38 95 THR A N 1
ATOM 774 C CA . THR A 1 95 ? -11.868 -3.032 -15.338 1.00 95.38 95 THR A CA 1
ATOM 775 C C . THR A 1 95 ? -12.966 -3.726 -14.537 1.00 95.38 95 THR A C 1
ATOM 777 O O . THR A 1 95 ? -13.067 -3.495 -13.335 1.00 95.38 95 THR A O 1
ATOM 780 N N . ASP A 1 96 ? -13.786 -4.552 -15.190 1.00 96.06 96 ASP A N 1
ATOM 781 C CA . ASP A 1 96 ? -14.906 -5.243 -14.548 1.00 96.06 96 ASP A CA 1
ATOM 782 C C . ASP A 1 96 ? -14.415 -6.187 -13.442 1.00 96.06 96 ASP A C 1
ATOM 784 O O . ASP A 1 96 ? -15.001 -6.221 -12.361 1.00 96.06 96 ASP A O 1
ATOM 788 N N . GLU A 1 97 ? -13.311 -6.902 -13.675 1.00 95.62 97 GLU A N 1
ATOM 789 C CA . GLU A 1 97 ? -12.706 -7.785 -12.674 1.00 95.62 97 GLU A CA 1
ATOM 790 C C . GLU A 1 97 ? -12.160 -7.007 -11.466 1.00 95.62 97 GLU A C 1
ATOM 792 O O . GLU A 1 97 ? -12.485 -7.348 -10.333 1.00 95.62 97 GLU A O 1
ATOM 797 N N . LEU A 1 98 ? -11.402 -5.924 -11.672 1.00 96.44 98 LEU A N 1
ATOM 798 C CA . LEU A 1 98 ? -10.879 -5.111 -10.561 1.00 96.44 98 LEU A CA 1
ATOM 799 C C . LEU A 1 98 ? -11.995 -4.413 -9.769 1.00 96.44 98 LEU A C 1
ATOM 801 O O . LEU A 1 98 ? -11.936 -4.325 -8.542 1.00 96.44 98 LEU A O 1
ATOM 805 N N . VAL A 1 99 ? -13.047 -3.936 -10.447 1.00 98.00 99 VAL A N 1
ATOM 806 C CA . VAL A 1 99 ? -14.233 -3.387 -9.770 1.00 98.00 99 VAL A CA 1
ATOM 807 C C . VAL A 1 99 ? -14.922 -4.465 -8.940 1.00 98.00 99 VAL A C 1
ATOM 809 O O . VAL A 1 99 ? -15.324 -4.186 -7.811 1.00 98.00 99 VAL A O 1
ATOM 812 N N . LYS A 1 100 ? -15.029 -5.689 -9.460 1.00 97.75 100 LYS A N 1
ATOM 813 C CA . LYS A 1 100 ? -15.600 -6.811 -8.719 1.00 97.75 100 LYS A CA 1
ATOM 814 C C . LYS A 1 100 ? -14.757 -7.175 -7.496 1.00 97.75 100 LYS A C 1
ATOM 816 O O . LYS A 1 100 ? -15.323 -7.378 -6.432 1.00 97.75 100 LYS A O 1
ATOM 821 N N . GLN A 1 101 ? -13.429 -7.193 -7.600 1.00 97.75 101 GLN A N 1
ATOM 822 C CA . GLN A 1 101 ? -12.551 -7.430 -6.446 1.00 97.75 101 GLN A CA 1
ATOM 823 C C . GLN A 1 101 ? -12.747 -6.374 -5.349 1.00 97.75 101 GLN A C 1
ATOM 825 O O . GLN A 1 101 ? -12.822 -6.716 -4.167 1.00 97.75 101 GLN A O 1
ATOM 830 N N . PHE A 1 102 ? -12.918 -5.105 -5.734 1.00 98.19 102 PHE A N 1
ATOM 831 C CA . PHE A 1 102 ? -13.269 -4.044 -4.791 1.00 98.19 102 PHE A CA 1
ATOM 832 C C . PHE A 1 102 ? -14.641 -4.278 -4.140 1.00 98.19 102 PHE A C 1
ATOM 834 O O . PHE A 1 102 ? -14.785 -4.131 -2.928 1.00 98.19 102 PHE A O 1
ATOM 841 N N . GLU A 1 103 ? -15.656 -4.668 -4.912 1.00 98.12 103 GLU A N 1
ATOM 842 C CA . GLU A 1 103 ? -16.989 -4.987 -4.381 1.00 98.12 103 GLU A CA 1
ATOM 843 C C . GLU A 1 103 ? -16.963 -6.193 -3.429 1.00 98.12 103 GLU A C 1
ATOM 845 O O . GLU A 1 103 ? -17.543 -6.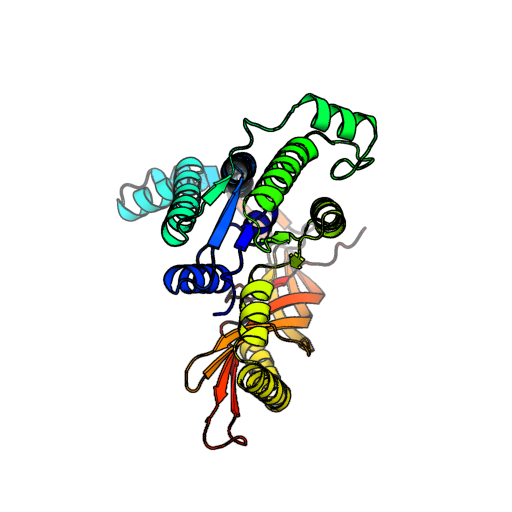125 -2.344 1.00 98.12 103 GLU A O 1
ATOM 850 N N . ASP A 1 104 ? -16.218 -7.244 -3.775 1.00 98.06 104 ASP A N 1
ATOM 851 C CA . ASP A 1 104 ? -15.996 -8.415 -2.925 1.00 98.06 104 ASP A CA 1
ATOM 852 C C . ASP A 1 104 ? -15.287 -8.017 -1.618 1.00 98.06 104 ASP A C 1
ATOM 854 O O . ASP A 1 104 ? -15.609 -8.539 -0.548 1.00 98.06 104 ASP A O 1
ATOM 858 N N . PHE A 1 105 ? -14.334 -7.079 -1.665 1.00 97.75 105 PHE A N 1
ATOM 859 C CA . PHE A 1 105 ? -13.701 -6.515 -0.470 1.00 97.75 105 PHE A CA 1
ATOM 860 C C . PHE A 1 105 ? -14.718 -5.787 0.425 1.00 97.75 105 PHE A C 1
ATOM 862 O O . PHE A 1 105 ? -14.756 -6.029 1.637 1.00 97.75 105 PHE A O 1
ATOM 869 N N . LEU A 1 106 ? -15.583 -4.943 -0.150 1.00 97.88 106 LEU A N 1
ATOM 870 C CA . LEU A 1 106 ? -16.647 -4.254 0.594 1.00 97.88 106 LEU A CA 1
ATOM 871 C C . LEU A 1 106 ? -17.628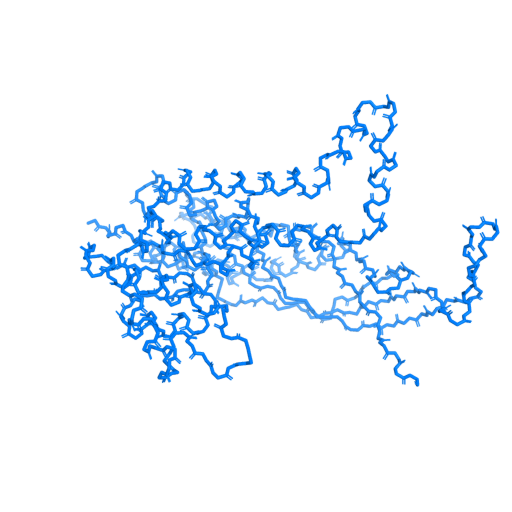 -5.247 1.238 1.00 97.88 106 LEU A C 1
ATOM 873 O O . LEU A 1 106 ? -18.045 -5.049 2.381 1.00 97.88 106 LEU A O 1
ATOM 877 N N . GLU A 1 107 ? -17.968 -6.335 0.543 1.00 97.81 107 GLU A N 1
ATOM 878 C CA . GLU A 1 107 ? -18.836 -7.389 1.076 1.00 97.81 107 GLU A CA 1
ATOM 879 C C . GLU A 1 107 ? -18.160 -8.158 2.222 1.00 97.81 107 GLU A C 1
ATOM 881 O O . GLU A 1 107 ? -18.737 -8.293 3.306 1.00 97.81 107 GLU A O 1
ATOM 886 N N . LYS A 1 108 ? -16.911 -8.609 2.028 1.00 97.31 108 LYS A N 1
ATOM 887 C CA . LYS A 1 108 ? -16.128 -9.339 3.045 1.00 97.31 108 LYS A CA 1
ATOM 888 C C . LYS A 1 108 ? -15.926 -8.518 4.320 1.00 97.31 108 LYS A C 1
ATOM 890 O O . LYS A 1 108 ? -15.955 -9.080 5.414 1.00 97.31 108 LYS A O 1
ATOM 895 N N . THR A 1 109 ? -15.752 -7.204 4.184 1.00 96.12 109 THR A N 1
ATOM 896 C CA . THR A 1 109 ? -15.607 -6.260 5.306 1.00 96.12 109 THR A CA 1
ATOM 897 C C . THR A 1 109 ? -16.937 -5.726 5.838 1.00 96.12 109 THR A C 1
ATOM 899 O O . THR A 1 109 ? -16.936 -4.956 6.800 1.00 96.12 109 THR A O 1
ATOM 902 N N . LYS A 1 110 ? -18.077 -6.113 5.243 1.00 96.56 110 LYS A N 1
ATOM 903 C CA . LYS A 1 110 ? -19.408 -5.565 5.563 1.00 96.56 110 LYS A CA 1
ATOM 904 C C . LYS A 1 110 ? -19.367 -4.035 5.685 1.00 96.56 110 LYS A C 1
ATOM 906 O O . LYS A 1 110 ? -19.899 -3.468 6.644 1.00 96.56 110 LYS A O 1
ATOM 911 N N . ALA A 1 111 ? -18.666 -3.393 4.750 1.00 96.44 111 ALA A N 1
ATOM 912 C CA . ALA A 1 111 ? -18.341 -1.980 4.834 1.00 96.44 111 ALA A CA 1
ATOM 913 C C . ALA A 1 111 ? -19.612 -1.129 4.950 1.00 96.44 111 ALA A C 1
ATOM 915 O O . ALA A 1 111 ? -20.573 -1.294 4.196 1.00 96.44 111 ALA A O 1
ATOM 916 N N . THR A 1 112 ? -19.614 -0.193 5.8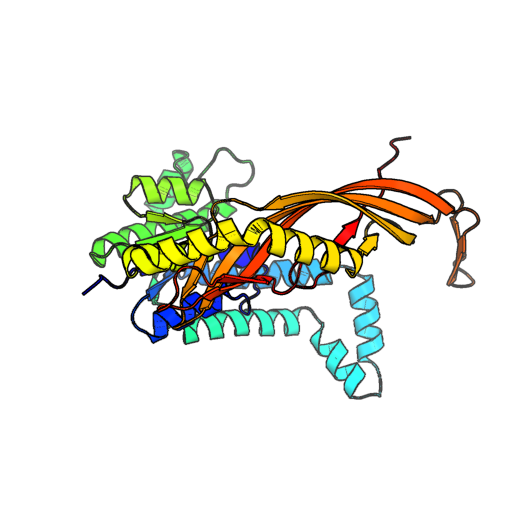96 1.00 96.25 112 THR A N 1
ATOM 917 C CA . THR A 1 112 ? -20.688 0.791 6.030 1.00 96.25 112 THR A CA 1
ATOM 918 C C . THR A 1 112 ? -20.391 1.974 5.120 1.00 96.25 112 THR A C 1
ATOM 920 O O . THR A 1 112 ? -19.388 2.667 5.293 1.00 96.25 112 THR A O 1
ATOM 923 N N . ILE A 1 113 ? -21.275 2.206 4.149 1.00 97.69 113 ILE A N 1
ATOM 924 C CA . ILE A 1 113 ? -21.149 3.319 3.209 1.00 97.69 113 ILE A CA 1
ATOM 925 C C . ILE A 1 113 ? -21.891 4.537 3.764 1.00 97.69 113 ILE A C 1
ATOM 927 O O . ILE A 1 113 ? -23.119 4.544 3.846 1.00 97.69 113 ILE A O 1
ATOM 931 N N . ILE A 1 114 ? -21.133 5.561 4.148 1.00 96.38 114 ILE A N 1
ATOM 932 C CA . ILE A 1 114 ? -21.631 6.851 4.622 1.00 96.38 114 ILE A CA 1
ATOM 933 C C . ILE A 1 114 ? -22.153 7.630 3.413 1.00 96.38 114 ILE A C 1
ATOM 935 O O . ILE A 1 114 ? -21.415 7.906 2.464 1.00 96.38 114 ILE A O 1
ATOM 939 N N . ASP A 1 115 ? -23.434 7.978 3.441 1.00 94.75 115 ASP A N 1
ATOM 940 C CA . ASP A 1 115 ? -24.069 8.725 2.362 1.00 94.75 115 ASP A CA 1
ATOM 941 C C . ASP A 1 115 ? -23.649 10.203 2.385 1.00 94.75 115 ASP A C 1
ATOM 943 O O . ASP A 1 115 ? -23.859 10.911 3.371 1.00 94.75 115 ASP A O 1
ATOM 947 N N . CYS A 1 116 ? -23.085 10.686 1.276 1.00 95.19 116 CYS A N 1
ATOM 948 C CA . CYS A 1 116 ? -22.736 12.097 1.111 1.00 95.19 116 CYS A CA 1
ATOM 949 C C . CYS A 1 116 ? -23.921 12.978 0.689 1.00 95.19 116 CYS A C 1
ATOM 951 O O . CYS A 1 116 ? -23.756 14.195 0.621 1.00 95.19 116 CYS A O 1
ATOM 953 N N . SER A 1 117 ? -25.104 12.422 0.397 1.00 91.56 117 SER A N 1
ATOM 954 C CA . SER A 1 117 ? -26.260 13.208 -0.069 1.00 91.56 117 SER A CA 1
ATOM 955 C C . SER A 1 117 ? -26.738 14.263 0.939 1.00 91.56 117 SER A C 1
ATOM 957 O O . SER A 1 117 ? -27.333 15.267 0.548 1.00 91.56 117 SER A O 1
ATOM 959 N N . GLY A 1 118 ? -26.446 14.057 2.228 1.00 90.06 118 GLY A N 1
ATOM 960 C CA . GLY A 1 118 ? -26.759 14.995 3.305 1.00 90.06 118 GLY A CA 1
ATOM 961 C C . GLY A 1 118 ? -25.786 16.171 3.443 1.00 90.06 118 GLY A C 1
ATOM 962 O O . GLY A 1 118 ? -26.085 17.108 4.182 1.00 90.06 118 GLY A O 1
ATOM 963 N N . VAL A 1 119 ? -24.642 16.156 2.751 1.00 94.75 119 VAL A N 1
ATOM 964 C CA . VAL A 1 119 ? -23.641 17.227 2.843 1.00 94.75 119 VAL A CA 1
ATOM 965 C C . VAL A 1 119 ? -24.154 18.481 2.142 1.00 94.75 119 VAL A C 1
ATOM 967 O O . VAL A 1 119 ? -24.528 18.442 0.971 1.00 94.75 119 VAL A O 1
ATOM 970 N N . ASN A 1 120 ? -24.134 19.618 2.841 1.00 94.19 120 ASN A N 1
ATOM 971 C CA . ASN A 1 120 ? -24.540 20.902 2.273 1.00 94.19 120 ASN A CA 1
ATOM 972 C C . ASN A 1 120 ? -23.497 21.407 1.250 1.00 94.19 120 ASN A C 1
ATOM 974 O O . ASN A 1 120 ? -22.397 21.791 1.662 1.00 94.19 120 ASN A O 1
ATOM 978 N N . PRO A 1 121 ? -23.832 21.507 -0.054 1.00 95.00 121 PRO A N 1
ATOM 979 C CA . PRO A 1 121 ? -22.887 21.968 -1.070 1.00 95.00 121 PRO A CA 1
ATOM 980 C C . PRO A 1 121 ? -22.395 23.400 -0.836 1.00 95.00 121 PRO A C 1
ATOM 982 O O . PRO A 1 121 ? -21.263 23.716 -1.190 1.00 95.00 121 PRO A O 1
ATOM 985 N N . GLU A 1 122 ? -23.211 24.259 -0.215 1.00 95.94 122 GLU A N 1
ATOM 986 C CA . GLU A 1 122 ? -22.830 25.646 0.080 1.00 95.94 122 GLU A CA 1
ATOM 987 C C . GLU A 1 122 ? -21.630 25.708 1.037 1.00 95.94 122 GLU A C 1
ATOM 989 O O . GLU A 1 122 ? -20.750 26.549 0.869 1.00 95.94 122 GLU A O 1
ATOM 994 N N . LEU A 1 123 ? -21.538 24.773 1.993 1.00 93.75 123 LEU A N 1
ATOM 995 C CA . LEU A 1 123 ? -20.384 24.679 2.894 1.00 93.75 123 LEU A CA 1
ATOM 996 C C . LEU A 1 123 ? -19.111 24.301 2.131 1.00 93.75 123 LEU A C 1
ATOM 998 O O . LEU A 1 123 ? -18.060 24.895 2.363 1.00 93.75 123 LEU A O 1
ATOM 1002 N N . VAL A 1 124 ? -19.208 23.354 1.195 1.00 94.75 124 VAL A N 1
ATOM 1003 C CA . VAL A 1 124 ? -18.073 22.928 0.362 1.00 94.75 124 VAL A CA 1
ATOM 1004 C C . VAL A 1 124 ? -17.606 24.073 -0.540 1.00 94.75 124 VAL A C 1
ATOM 1006 O O . VAL A 1 124 ? -16.409 24.344 -0.633 1.00 94.75 124 VAL A O 1
ATOM 1009 N N . PHE A 1 125 ? -18.535 24.807 -1.161 1.00 94.69 125 PHE A N 1
ATOM 1010 C CA . PHE A 1 125 ? -18.190 25.987 -1.956 1.00 94.69 125 PHE A CA 1
ATOM 1011 C C . PHE A 1 125 ? -17.562 27.096 -1.113 1.00 94.69 125 PHE A C 1
ATOM 1013 O O . PHE A 1 125 ? -16.589 27.711 -1.550 1.00 94.69 125 PHE A O 1
ATOM 1020 N N . GLN A 1 126 ? -18.054 27.328 0.105 1.00 94.31 126 GLN A N 1
ATOM 1021 C CA . GLN A 1 126 ? -17.439 28.285 1.018 1.00 94.31 126 GLN A CA 1
ATOM 1022 C C . GLN A 1 126 ? -15.989 27.897 1.344 1.00 94.31 126 GLN A C 1
ATOM 1024 O O . GLN A 1 126 ? -15.105 28.748 1.263 1.00 94.31 126 GLN A O 1
ATOM 1029 N N . GLN A 1 127 ? -15.719 26.622 1.647 1.00 92.00 127 GLN A N 1
ATOM 1030 C CA . GLN A 1 127 ? -14.355 26.130 1.880 1.00 92.00 127 GLN A CA 1
ATOM 1031 C C . GLN A 1 127 ? -13.449 26.356 0.665 1.00 92.00 127 GLN A C 1
ATOM 1033 O O . GLN A 1 127 ? -12.321 26.820 0.823 1.00 92.00 127 GLN A O 1
ATOM 1038 N N . TYR A 1 128 ? -13.963 26.100 -0.542 1.00 92.75 128 TYR A N 1
ATOM 1039 C CA . TYR A 1 128 ? -13.254 26.352 -1.795 1.00 92.75 128 TYR A CA 1
ATOM 1040 C C . TYR A 1 128 ? -12.890 27.833 -1.976 1.00 92.75 128 TYR A C 1
ATOM 1042 O O . TYR A 1 128 ? -11.737 28.152 -2.271 1.00 92.75 128 TYR A O 1
ATOM 1050 N N . PHE A 1 129 ? -13.845 28.749 -1.782 1.00 91.81 129 PHE A N 1
ATOM 1051 C CA . PHE A 1 129 ? -13.603 30.188 -1.943 1.00 91.81 129 PHE A CA 1
ATOM 1052 C C . PHE A 1 129 ? -12.668 30.756 -0.872 1.00 91.81 129 PHE A C 1
ATOM 1054 O O . PHE A 1 129 ? -11.894 31.668 -1.156 1.00 91.81 129 PHE A O 1
ATOM 1061 N N . GLU A 1 130 ? -12.724 30.211 0.343 1.00 92.94 130 GLU A N 1
ATOM 1062 C CA . GLU A 1 130 ? -11.880 30.614 1.470 1.00 92.94 130 GLU A CA 1
ATOM 1063 C C . GLU A 1 130 ? -10.514 29.908 1.494 1.00 92.94 130 GLU A C 1
ATOM 1065 O O . GLU A 1 130 ? -9.721 30.176 2.395 1.00 92.94 130 GLU A O 1
ATOM 1070 N N . LEU A 1 131 ? -10.226 29.027 0.525 1.00 88.38 131 LEU A N 1
ATOM 1071 C CA . LEU A 1 131 ? -9.001 28.215 0.465 1.00 88.38 131 LEU A CA 1
ATOM 1072 C C . LEU A 1 131 ? -8.744 27.424 1.756 1.00 88.38 131 LEU A C 1
ATOM 1074 O O . LEU A 1 131 ? -7.614 27.323 2.238 1.00 88.38 131 LEU A O 1
ATOM 1078 N N . LYS A 1 132 ? -9.815 26.881 2.336 1.00 88.81 132 LYS A N 1
ATOM 1079 C CA . LYS A 1 132 ? -9.733 25.979 3.484 1.00 88.81 132 LYS A CA 1
ATOM 1080 C C . LYS A 1 132 ? -9.466 24.562 3.004 1.00 88.81 132 LYS A C 1
ATOM 1082 O O . LYS A 1 132 ? -10.059 24.121 2.022 1.00 88.81 132 LYS A O 1
ATOM 1087 N N . LEU A 1 133 ? -8.628 23.836 3.745 1.00 85.94 133 LEU A N 1
ATOM 1088 C CA . LEU A 1 133 ? -8.373 22.421 3.481 1.00 85.94 133 LEU A CA 1
ATOM 1089 C C . LEU A 1 133 ? -9.698 21.630 3.387 1.00 85.94 133 LEU A C 1
ATOM 1091 O O . LEU A 1 133 ? -10.605 21.901 4.180 1.00 85.94 133 LEU A O 1
ATOM 1095 N N . PRO A 1 134 ? -9.819 20.682 2.437 1.00 85.94 134 PRO A N 1
ATOM 1096 C CA . PRO A 1 134 ? -8.743 20.127 1.603 1.00 85.94 134 PRO A CA 1
ATOM 1097 C C . PRO A 1 134 ? -8.310 21.007 0.416 1.00 85.94 134 PRO A C 1
ATOM 1099 O O . PRO A 1 134 ? -7.334 20.670 -0.247 1.00 85.94 134 PRO A O 1
ATOM 1102 N N . PHE A 1 135 ? -8.959 22.151 0.162 1.00 88.56 135 PHE A N 1
ATOM 1103 C CA . PHE A 1 135 ? -8.599 23.008 -0.966 1.00 88.56 135 PHE A CA 1
ATOM 1104 C C . PHE A 1 135 ? -7.251 23.706 -0.766 1.00 88.56 135 PHE A C 1
ATOM 1106 O O . PHE A 1 135 ? -7.085 24.502 0.159 1.00 88.56 135 PHE A O 1
ATOM 1113 N N . GLN A 1 136 ? -6.294 23.453 -1.661 1.00 79.69 136 GLN A N 1
ATOM 1114 C CA . GLN A 1 136 ? -4.964 24.072 -1.628 1.00 79.69 136 GLN A CA 1
ATOM 1115 C C . GLN A 1 136 ? -4.797 25.095 -2.758 1.00 79.69 136 GLN A C 1
ATOM 1117 O O . GLN A 1 136 ? -5.589 25.175 -3.701 1.00 79.69 136 GLN A O 1
ATOM 1122 N N . GLU A 1 137 ? -3.765 25.940 -2.696 1.00 78.38 137 GLU A N 1
ATOM 1123 C CA . GLU A 1 137 ? -3.441 26.874 -3.781 1.00 78.38 137 GLU A CA 1
ATOM 1124 C C . GLU A 1 137 ? -2.752 26.144 -4.951 1.00 78.38 137 GLU A C 1
ATOM 1126 O O . GLU A 1 137 ? -1.559 26.282 -5.199 1.00 78.38 137 GLU A O 1
ATOM 1131 N N . LYS A 1 138 ? -3.524 25.311 -5.662 1.00 76.75 138 LYS A N 1
ATOM 1132 C CA . LYS A 1 138 ? -3.087 24.532 -6.831 1.00 76.75 138 LYS A CA 1
ATOM 1133 C C . LYS A 1 138 ? -3.803 24.954 -8.115 1.00 76.75 138 LYS A C 1
ATOM 1135 O O . LYS A 1 138 ? -4.884 25.543 -8.087 1.00 76.75 138 LYS A O 1
ATOM 1140 N N . LYS A 1 139 ? -3.190 24.622 -9.261 1.00 70.12 139 LYS A N 1
ATOM 1141 C CA . LYS A 1 139 ? -3.691 24.959 -10.608 1.00 70.12 139 LYS A CA 1
ATOM 1142 C C . LYS A 1 139 ? -4.982 24.214 -10.976 1.00 70.12 139 LYS A C 1
ATOM 1144 O O . LYS A 1 139 ? -5.811 24.782 -11.681 1.00 70.12 139 LYS A O 1
ATOM 1149 N N . ASP A 1 140 ? -5.164 22.979 -10.503 1.00 75.94 140 ASP A N 1
ATOM 1150 C CA . ASP A 1 140 ? -6.391 22.199 -10.707 1.00 75.94 140 ASP A CA 1
ATOM 1151 C C . ASP A 1 140 ? -6.954 21.699 -9.373 1.00 75.94 140 ASP A C 1
ATOM 1153 O O . ASP A 1 140 ? -6.487 20.710 -8.817 1.00 75.94 140 ASP A O 1
ATOM 1157 N N . LYS A 1 141 ? -7.969 22.405 -8.871 1.00 75.69 141 LYS A N 1
ATOM 1158 C CA . LYS A 1 141 ? -8.648 22.108 -7.599 1.00 75.69 141 LYS A CA 1
ATOM 1159 C C . LYS A 1 141 ? -9.897 21.253 -7.775 1.00 75.69 141 LYS A C 1
ATOM 1161 O O . LYS A 1 141 ? -10.573 20.918 -6.810 1.00 75.69 141 LYS A O 1
ATOM 1166 N N . ARG A 1 142 ? -10.253 20.899 -9.018 1.00 79.06 142 ARG A N 1
ATOM 1167 C CA . ARG A 1 142 ? -11.470 20.113 -9.298 1.00 79.06 142 ARG A CA 1
ATOM 1168 C C . ARG A 1 142 ? -11.414 18.734 -8.647 1.00 79.06 142 ARG A C 1
ATOM 1170 O O . ARG A 1 142 ? -12.455 18.168 -8.335 1.00 79.06 142 ARG A O 1
ATOM 1177 N N . HIS A 1 143 ? -10.204 18.226 -8.443 1.00 82.62 143 HIS A N 1
ATOM 1178 C CA . HIS A 1 143 ? -9.940 16.955 -7.787 1.00 82.62 143 HIS A CA 1
ATOM 1179 C C . HIS A 1 143 ? -10.128 16.995 -6.264 1.00 82.62 143 HIS A C 1
ATOM 1181 O O . HIS A 1 143 ? -10.282 15.936 -5.684 1.00 82.62 143 HIS A O 1
ATOM 1187 N N . GLU A 1 144 ? -10.199 18.179 -5.645 1.00 87.81 144 GLU A N 1
ATOM 1188 C CA . GLU A 1 144 ? -10.320 18.346 -4.184 1.00 87.81 144 GLU A CA 1
ATOM 1189 C C . GLU A 1 144 ? -11.794 18.396 -3.719 1.00 87.81 144 GLU A C 1
ATOM 1191 O O . GLU A 1 144 ? -12.090 18.283 -2.532 1.00 87.81 144 GLU A O 1
ATOM 1196 N N . PHE A 1 145 ? -12.754 18.555 -4.644 1.00 91.88 145 PHE A N 1
ATOM 1197 C CA . PHE A 1 145 ? -14.184 18.562 -4.306 1.00 91.88 145 PHE A CA 1
ATOM 1198 C C . PHE A 1 145 ? -14.681 17.214 -3.759 1.00 91.88 145 PHE A C 1
ATOM 1200 O O . PHE A 1 145 ? -15.360 17.238 -2.733 1.00 91.88 145 PHE A O 1
ATOM 1207 N N . PRO A 1 146 ? -14.388 16.053 -4.387 1.00 92.19 146 PRO A N 1
ATOM 1208 C CA . PRO A 1 146 ? -14.729 14.750 -3.817 1.00 92.19 146 PRO A CA 1
ATOM 1209 C C . PRO A 1 146 ? -14.255 14.597 -2.367 1.00 92.19 146 PRO A C 1
ATOM 1211 O O . PRO A 1 146 ? -15.064 14.254 -1.504 1.00 92.19 146 PRO A O 1
ATOM 1214 N N . ASP A 1 147 ? -13.003 14.964 -2.085 1.00 91.38 147 ASP A N 1
ATOM 1215 C CA . ASP A 1 147 ? -12.429 14.910 -0.737 1.00 91.38 147 ASP A CA 1
ATOM 1216 C C . ASP A 1 147 ? -13.192 15.805 0.235 1.00 91.38 147 ASP A C 1
ATOM 1218 O O . ASP A 1 147 ? -13.540 15.370 1.330 1.00 91.38 147 ASP A O 1
ATOM 1222 N N . ALA A 1 148 ? -13.535 17.031 -0.168 1.00 93.06 148 ALA A N 1
ATOM 1223 C CA . ALA A 1 148 ? -14.302 17.943 0.678 1.00 93.06 148 ALA A CA 1
ATOM 1224 C C . ALA A 1 148 ? -15.681 17.364 1.051 1.00 93.06 148 ALA A C 1
ATOM 1226 O O . ALA A 1 148 ? -16.088 17.428 2.212 1.00 93.06 148 ALA A O 1
ATOM 1227 N N . PHE A 1 149 ? -16.384 16.738 0.100 1.00 95.62 149 PHE A N 1
ATOM 1228 C CA . PHE A 1 149 ? -17.648 16.048 0.386 1.00 95.62 149 PHE A CA 1
ATOM 1229 C C . PHE A 1 149 ? -17.456 14.821 1.289 1.00 95.62 149 PHE A C 1
ATOM 1231 O O . PHE A 1 149 ? -18.261 14.603 2.198 1.00 95.62 149 PHE A O 1
ATOM 1238 N N . ALA A 1 150 ? -16.407 14.026 1.062 1.00 95.19 150 ALA A N 1
ATOM 1239 C CA . ALA A 1 150 ? -16.109 12.850 1.874 1.00 95.19 150 ALA A CA 1
ATOM 1240 C C . ALA A 1 150 ? -15.767 13.232 3.325 1.00 95.19 150 ALA A C 1
ATOM 1242 O O . ALA A 1 150 ? -16.296 12.634 4.261 1.00 95.19 150 ALA A O 1
ATOM 1243 N N . ILE A 1 151 ? -14.948 14.270 3.514 1.00 94.00 151 ILE A N 1
ATOM 1244 C CA . ILE A 1 151 ? -14.545 14.796 4.822 1.00 94.00 151 ILE A CA 1
ATOM 1245 C C . ILE A 1 151 ? -15.748 15.343 5.594 1.00 94.00 151 ILE A C 1
ATOM 1247 O O . ILE A 1 151 ? -15.904 15.027 6.773 1.00 94.00 151 ILE A O 1
ATOM 1251 N N . GLU A 1 152 ? -16.616 16.145 4.967 1.00 94.75 152 GLU A N 1
ATOM 1252 C CA . GLU A 1 152 ? -17.801 16.673 5.659 1.00 94.75 152 GLU A CA 1
ATOM 1253 C C . GLU A 1 152 ? -18.771 15.558 6.066 1.00 94.75 152 GLU A C 1
ATOM 1255 O O . GLU A 1 152 ? -19.226 15.532 7.211 1.00 94.75 152 GLU A O 1
ATOM 1260 N N . ALA A 1 153 ? -19.017 14.581 5.186 1.00 94.94 153 ALA A N 1
ATOM 1261 C CA . ALA A 1 153 ? -19.838 13.419 5.525 1.00 94.94 153 ALA A CA 1
ATOM 1262 C C . ALA A 1 153 ? -19.230 12.611 6.685 1.00 94.94 153 ALA A C 1
ATOM 1264 O O . ALA A 1 153 ? -19.939 12.214 7.611 1.00 94.94 153 ALA A O 1
ATOM 1265 N N . LEU A 1 154 ? -17.911 12.402 6.668 1.00 94.31 154 LEU A N 1
ATOM 1266 C CA . LEU A 1 154 ? -17.190 11.694 7.721 1.00 94.31 154 LEU A CA 1
ATOM 1267 C C . LEU A 1 154 ? -17.254 12.433 9.064 1.00 94.31 154 LEU A C 1
ATOM 1269 O O . LEU A 1 154 ? -17.455 11.802 10.100 1.00 94.31 154 LEU A O 1
ATOM 1273 N N . LYS A 1 155 ? -17.131 13.765 9.062 1.00 91.62 155 LYS A N 1
ATOM 1274 C CA . LYS A 1 155 ? -17.249 14.591 10.273 1.00 91.62 155 LYS A CA 1
ATOM 1275 C C . LYS A 1 155 ? -18.622 14.456 10.918 1.00 91.62 155 LYS A C 1
ATOM 1277 O O . LYS A 1 155 ? -18.714 14.270 12.133 1.00 91.62 155 LYS A O 1
ATOM 1282 N N . ASP A 1 156 ? -19.682 14.558 10.124 1.00 90.88 156 ASP A N 1
ATOM 1283 C CA . ASP A 1 156 ? -21.048 14.435 10.632 1.00 90.88 156 ASP A CA 1
ATOM 1284 C C . ASP A 1 156 ? -21.330 13.012 11.124 1.00 90.88 156 ASP A C 1
ATOM 1286 O O . ASP A 1 156 ? -21.895 12.827 12.207 1.00 90.88 156 ASP A O 1
ATOM 1290 N N . PHE A 1 157 ? -20.839 12.006 10.397 1.00 91.62 157 PHE A N 1
ATOM 1291 C CA . PHE A 1 157 ? -20.936 10.610 10.803 1.00 91.62 157 PHE A CA 1
ATOM 1292 C C . PHE A 1 157 ? -20.199 10.331 12.121 1.00 91.62 157 PHE A C 1
ATOM 1294 O O . PHE A 1 157 ? -20.800 9.783 13.046 1.00 91.62 157 PHE A O 1
ATOM 1301 N N . SER A 1 158 ? -18.945 10.775 12.255 1.00 88.31 158 SER A N 1
ATOM 1302 C CA . SER A 1 158 ? -18.128 10.593 13.465 1.00 88.31 158 SER A CA 1
ATOM 1303 C C . SER A 1 158 ? -18.802 11.175 14.710 1.00 88.31 158 SER A C 1
ATOM 1305 O O . SER A 1 158 ? -18.851 10.521 15.753 1.00 88.31 158 SER A O 1
ATOM 1307 N N . ARG A 1 159 ? -19.412 12.362 14.590 1.00 85.94 159 ARG A N 1
ATOM 1308 C CA . ARG A 1 159 ? -20.183 12.983 15.682 1.00 85.94 159 ARG A CA 1
ATOM 1309 C C . ARG A 1 159 ? -21.404 12.157 16.084 1.00 85.94 159 ARG A C 1
ATOM 1311 O O . ARG A 1 159 ? -21.768 12.156 17.257 1.00 85.94 159 ARG A O 1
ATOM 1318 N N . SER A 1 160 ? -22.046 11.493 15.123 1.00 84.38 160 SER A N 1
ATOM 1319 C CA . SER A 1 160 ? -23.264 10.709 15.353 1.00 84.38 160 SER A CA 1
ATOM 1320 C C . SER A 1 160 ? -23.003 9.312 15.926 1.00 84.38 160 SER A C 1
ATOM 1322 O O . SER A 1 160 ? -23.786 8.849 16.752 1.00 84.38 160 SER A O 1
ATOM 1324 N N . GLU A 1 161 ? -21.905 8.654 15.536 1.00 77.19 161 GLU A N 1
ATOM 1325 C CA . GLU A 1 161 ? -21.580 7.293 15.989 1.00 77.19 161 GLU A CA 1
ATOM 1326 C C . GLU A 1 161 ? -21.111 7.244 17.449 1.00 77.19 161 GLU A C 1
ATOM 1328 O O . GLU A 1 161 ? -21.261 6.217 18.111 1.00 77.19 161 GLU A O 1
ATOM 1333 N N . GLY A 1 162 ? -20.542 8.336 17.974 1.00 64.81 162 GLY A N 1
ATOM 1334 C CA . GLY A 1 162 ? -20.017 8.372 19.344 1.00 64.81 162 GLY A CA 1
ATOM 1335 C C . GLY A 1 162 ? -18.858 7.393 19.582 1.00 64.81 162 GLY A C 1
ATOM 1336 O O . GLY A 1 162 ? -18.644 6.964 20.717 1.00 64.81 162 GLY A O 1
ATOM 1337 N N . ARG A 1 163 ? -18.142 7.011 18.516 1.00 67.81 163 ARG A N 1
ATOM 1338 C CA . ARG A 1 163 ? -16.984 6.105 18.525 1.00 67.81 163 ARG A CA 1
ATOM 1339 C C . ARG A 1 163 ? -15.770 6.778 17.901 1.00 67.81 163 ARG A C 1
ATOM 1341 O O . ARG A 1 163 ? -15.914 7.605 17.001 1.00 67.81 163 ARG A O 1
ATOM 1348 N N . ASP A 1 164 ? -14.590 6.337 18.320 1.00 77.00 164 ASP A N 1
ATOM 1349 C CA . ASP A 1 164 ? -13.330 6.732 17.699 1.00 77.00 164 ASP A CA 1
ATOM 1350 C C . ASP A 1 164 ? -13.226 6.104 16.302 1.00 77.00 164 ASP A C 1
ATOM 1352 O O . ASP A 1 164 ? -13.214 4.877 16.143 1.00 77.00 164 ASP A O 1
ATOM 1356 N N . ILE A 1 165 ? -13.187 6.964 15.283 1.00 88.69 165 ILE A N 1
ATOM 1357 C CA . ILE A 1 165 ? -12.912 6.580 13.899 1.00 88.69 165 ILE A CA 1
ATOM 1358 C C . ILE A 1 165 ? -11.439 6.862 13.620 1.00 88.69 165 ILE A C 1
ATOM 1360 O O . ILE A 1 165 ? -10.958 7.986 13.782 1.00 88.69 165 ILE A O 1
ATOM 1364 N N . VAL A 1 166 ? -10.735 5.820 13.196 1.00 93.12 166 VAL A N 1
ATOM 1365 C CA . VAL A 1 166 ? -9.383 5.881 12.660 1.00 93.12 166 VAL A CA 1
ATOM 1366 C C . VAL A 1 166 ? -9.482 6.105 11.158 1.00 93.12 166 VAL A C 1
ATOM 1368 O O . VAL A 1 166 ? -10.095 5.315 10.451 1.00 93.12 166 VAL A O 1
ATOM 1371 N N . VAL A 1 167 ? -8.894 7.178 10.658 1.00 94.81 167 VAL A N 1
ATOM 1372 C CA . VAL A 1 167 ? -8.845 7.501 9.231 1.00 94.81 167 VAL A CA 1
ATOM 1373 C C . VAL A 1 167 ? -7.535 6.975 8.668 1.00 94.81 167 VAL A C 1
ATOM 1375 O O . VAL A 1 167 ? -6.479 7.297 9.204 1.00 94.81 167 VAL A O 1
ATOM 1378 N N . ILE A 1 168 ? -7.591 6.186 7.597 1.00 95.19 168 ILE A N 1
ATOM 1379 C CA . ILE A 1 168 ? -6.398 5.740 6.878 1.00 95.19 168 ILE A CA 1
ATOM 1380 C C . ILE A 1 168 ? -6.254 6.561 5.607 1.00 95.19 168 ILE A C 1
ATOM 1382 O O . ILE A 1 168 ? -7.060 6.423 4.686 1.00 95.19 168 ILE A O 1
ATOM 1386 N N . THR A 1 169 ? -5.243 7.425 5.576 1.00 93.88 169 THR A N 1
ATOM 1387 C CA . THR A 1 169 ? -4.938 8.271 4.420 1.00 93.88 169 THR A CA 1
ATOM 1388 C C . THR A 1 169 ? -3.470 8.689 4.401 1.00 93.88 169 THR A C 1
ATOM 1390 O O . THR A 1 169 ? -2.894 9.038 5.433 1.00 93.88 169 THR A O 1
ATOM 1393 N N . GLY A 1 170 ? -2.880 8.689 3.205 1.00 90.50 170 GLY A N 1
ATOM 1394 C CA . GLY A 1 170 ? -1.577 9.299 2.944 1.00 90.50 170 GLY A CA 1
ATOM 1395 C C . GLY A 1 170 ? -1.671 10.781 2.555 1.00 90.50 170 GLY A C 1
ATOM 1396 O O . GLY A 1 170 ? -0.637 11.440 2.412 1.00 90.50 170 GLY A O 1
ATOM 1397 N N . ASP A 1 171 ? -2.882 11.326 2.377 1.00 89.94 171 ASP A N 1
ATOM 1398 C CA . ASP A 1 171 ? -3.083 12.685 1.891 1.00 89.94 171 ASP A CA 1
ATOM 1399 C C . ASP A 1 171 ? -2.947 13.676 3.046 1.00 89.94 171 ASP A C 1
ATOM 1401 O O . ASP A 1 171 ? -3.691 13.656 4.030 1.00 89.94 171 ASP A O 1
ATOM 1405 N N . GLN A 1 172 ? -1.979 14.582 2.919 1.00 88.06 172 GLN A N 1
ATOM 1406 C CA . GLN A 1 172 ? -1.661 15.551 3.966 1.00 88.06 172 GLN A CA 1
ATOM 1407 C C . GLN A 1 172 ? -2.805 16.545 4.211 1.00 88.06 172 GLN A C 1
ATOM 1409 O O . GLN A 1 172 ? -2.997 16.999 5.342 1.00 88.06 172 GLN A O 1
ATOM 1414 N N . GLY A 1 173 ? -3.581 16.884 3.176 1.00 86.94 173 GLY A N 1
ATOM 1415 C CA . GLY A 1 173 ? -4.741 17.762 3.297 1.00 86.94 173 GLY A CA 1
ATOM 1416 C C . GLY A 1 173 ? -5.866 17.085 4.075 1.00 86.94 173 GLY A C 1
ATOM 1417 O O . GLY A 1 173 ? -6.347 17.642 5.064 1.00 86.94 173 GLY A O 1
ATOM 1418 N N . PHE A 1 174 ? -6.225 15.863 3.681 1.00 90.75 174 PHE A N 1
ATOM 1419 C CA . PHE A 1 174 ? -7.234 15.037 4.342 1.00 90.75 174 PHE A CA 1
ATOM 1420 C C . PHE A 1 174 ? -6.857 14.770 5.804 1.00 90.75 174 PHE A C 1
ATOM 1422 O O . PHE A 1 174 ? -7.666 14.994 6.712 1.00 90.75 174 PHE A O 1
ATOM 1429 N N . ARG A 1 175 ? -5.597 14.379 6.042 1.00 91.62 175 ARG A N 1
ATOM 1430 C CA . ARG A 1 175 ? -5.024 14.161 7.375 1.00 91.62 175 ARG A CA 1
ATOM 1431 C C . ARG A 1 175 ? -5.185 15.379 8.270 1.00 91.62 175 ARG A C 1
ATOM 1433 O O . ARG A 1 175 ? -5.772 15.270 9.344 1.00 91.62 175 ARG A O 1
ATOM 1440 N N . THR A 1 176 ? -4.713 16.538 7.813 1.00 91.44 176 THR A N 1
ATOM 1441 C CA . THR A 1 176 ? -4.731 17.769 8.613 1.00 91.44 176 THR A CA 1
ATOM 1442 C C . THR A 1 176 ? -6.156 18.132 9.037 1.00 91.44 176 THR A C 1
ATOM 1444 O O . THR A 1 176 ? -6.390 18.518 10.188 1.00 91.44 176 THR A O 1
ATOM 1447 N N . VAL A 1 177 ? -7.138 17.986 8.135 1.00 91.31 177 VAL A N 1
ATOM 1448 C CA . VAL A 1 177 ? -8.542 18.260 8.473 1.00 91.31 177 VAL A CA 1
ATOM 1449 C C . VAL A 1 177 ? -9.057 17.265 9.507 1.00 91.31 177 VAL A C 1
ATOM 1451 O O . VAL A 1 177 ? -9.713 17.683 10.465 1.00 91.31 177 VAL A O 1
ATOM 1454 N N . CYS A 1 178 ? -8.751 15.977 9.354 1.00 91.50 178 CYS A N 1
ATOM 1455 C CA . CYS A 1 178 ? -9.224 14.945 10.269 1.00 91.50 178 CYS A CA 1
ATOM 1456 C C . CYS A 1 178 ? -8.645 15.096 11.683 1.00 91.50 178 CYS A C 1
ATOM 1458 O O . CYS A 1 178 ? -9.404 15.095 12.655 1.00 91.50 178 CYS A O 1
ATOM 1460 N N . GLU A 1 179 ? -7.334 15.321 11.800 1.00 91.50 179 GLU A N 1
ATOM 1461 C CA . GLU A 1 179 ? -6.653 15.545 13.084 1.00 91.50 179 GLU A CA 1
ATOM 1462 C C . GLU A 1 179 ? -7.200 16.791 13.800 1.00 91.50 179 GLU A C 1
ATOM 1464 O O . GLU A 1 179 ? -7.482 16.753 14.998 1.00 91.50 179 GLU A O 1
ATOM 1469 N N . THR A 1 180 ? -7.458 17.878 13.061 1.00 90.69 180 THR A N 1
ATOM 1470 C CA . THR A 1 180 ? -8.061 19.109 13.615 1.00 90.69 180 THR A CA 1
ATOM 1471 C C . THR A 1 180 ? -9.464 18.870 14.191 1.00 90.69 180 THR A C 1
ATOM 1473 O O . THR A 1 180 ? -9.906 19.597 15.081 1.00 90.69 180 THR A O 1
ATOM 1476 N N . HIS A 1 181 ? -10.170 17.841 13.715 1.00 88.00 181 HIS A N 1
ATOM 1477 C CA . HIS A 1 181 ? -11.487 17.439 14.215 1.00 88.00 181 HIS A CA 1
ATOM 1478 C C . HIS A 1 181 ? -11.427 16.309 15.257 1.00 88.00 181 HIS A C 1
ATOM 1480 O O . HIS A 1 181 ? -12.472 15.779 15.631 1.00 88.00 181 HIS A O 1
ATOM 1486 N N . GLY A 1 182 ? -10.235 15.971 15.761 1.00 86.94 182 GLY A N 1
ATOM 1487 C CA . GLY A 1 182 ? -10.043 14.994 16.835 1.00 86.94 182 GLY A CA 1
ATOM 1488 C C . GLY A 1 182 ? -10.107 13.532 16.391 1.00 86.94 182 GLY A C 1
ATOM 1489 O O . GLY A 1 182 ? -10.188 12.653 17.245 1.00 86.94 182 GLY A O 1
ATOM 1490 N N . MET A 1 183 ? -10.073 13.256 15.085 1.00 90.44 183 MET A N 1
ATOM 1491 C CA . MET A 1 183 ? -9.979 11.887 14.574 1.00 90.44 183 MET A CA 1
ATOM 1492 C C . MET A 1 183 ? -8.529 11.397 14.626 1.00 90.44 183 MET A C 1
ATOM 1494 O O . MET A 1 183 ? -7.592 12.160 14.392 1.00 90.44 183 MET A O 1
ATOM 1498 N N . THR A 1 184 ? -8.340 10.106 14.906 1.00 92.06 184 THR A N 1
ATOM 1499 C CA . THR A 1 184 ? -7.022 9.472 14.763 1.00 92.06 184 THR A CA 1
ATOM 1500 C C . THR A 1 184 ? -6.742 9.270 13.279 1.00 92.06 184 THR A C 1
ATOM 1502 O O . THR A 1 184 ? -7.605 8.745 12.581 1.00 92.06 184 THR A O 1
ATOM 1505 N N . VAL A 1 185 ? -5.545 9.616 12.805 1.00 94.19 185 VAL A N 1
ATOM 1506 C CA . VAL A 1 185 ? -5.126 9.361 11.420 1.00 94.19 185 VAL A CA 1
ATOM 1507 C C . VAL A 1 185 ? -3.930 8.415 11.394 1.00 94.19 185 VAL A C 1
ATOM 1509 O O . VAL A 1 185 ? -2.988 8.580 12.167 1.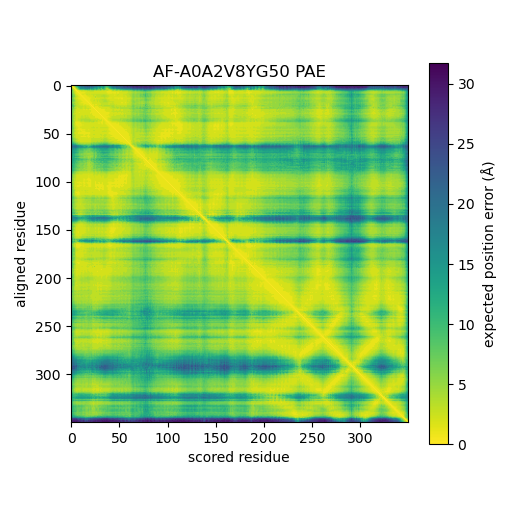00 94.19 185 VAL A O 1
ATOM 1512 N N . LEU A 1 186 ? -3.978 7.427 10.504 1.00 94.75 186 LEU A N 1
ATOM 1513 C CA . LEU A 1 186 ? -2.887 6.518 10.170 1.00 94.75 186 LEU A CA 1
ATOM 1514 C C . LEU A 1 186 ? -2.589 6.629 8.671 1.00 94.75 186 LEU A C 1
ATOM 1516 O O . LEU A 1 186 ? -3.484 6.881 7.872 1.00 94.75 186 LEU A O 1
ATOM 1520 N N . GLU A 1 187 ? -1.331 6.446 8.286 1.00 91.75 187 GLU A N 1
ATOM 1521 C CA . GLU A 1 187 ? -0.903 6.651 6.892 1.00 91.75 187 GLU A CA 1
ATOM 1522 C C . GLU A 1 187 ? -1.176 5.445 5.990 1.00 91.75 187 GLU A C 1
ATOM 1524 O O . GLU A 1 187 ? -1.444 5.611 4.803 1.00 91.75 187 GLU A O 1
ATOM 1529 N N . THR A 1 188 ? -1.113 4.234 6.545 1.00 91.81 188 THR A N 1
ATOM 1530 C CA . THR A 1 188 ? -1.186 2.983 5.782 1.00 91.81 188 THR A CA 1
ATOM 1531 C C . THR A 1 188 ? -2.114 1.973 6.461 1.00 91.81 188 THR A C 1
ATOM 1533 O O . THR A 1 188 ? -2.469 2.136 7.636 1.00 91.81 188 THR A O 1
ATOM 1536 N N . VAL A 1 189 ? -2.536 0.938 5.724 1.00 91.19 189 VAL A N 1
ATOM 1537 C CA . VAL A 1 189 ? -3.476 -0.081 6.230 1.00 91.19 189 VAL A CA 1
ATOM 1538 C C . VAL A 1 189 ? -2.872 -0.849 7.397 1.00 91.19 189 VAL A C 1
ATOM 1540 O O . VAL A 1 189 ? -3.563 -1.103 8.375 1.00 91.19 189 VAL A O 1
ATOM 1543 N N . GLU A 1 190 ? -1.583 -1.157 7.306 1.00 92.31 190 GLU A N 1
ATOM 1544 C CA . GLU A 1 190 ? -0.757 -1.949 8.219 1.00 92.31 190 GLU A CA 1
ATOM 1545 C C . GLU A 1 190 ? -0.611 -1.307 9.603 1.00 92.31 190 GLU A C 1
ATOM 1547 O O . GLU A 1 190 ? -0.472 -2.000 10.610 1.00 92.31 190 GLU A O 1
ATOM 1552 N N . LYS A 1 191 ? -0.714 0.023 9.690 1.00 93.44 191 LYS A N 1
ATOM 1553 C CA . LYS A 1 191 ? -0.661 0.731 10.976 1.00 93.44 191 LYS A CA 1
ATOM 1554 C C . LYS A 1 191 ? -1.899 0.465 11.839 1.00 93.44 191 LYS A C 1
ATOM 1556 O O . LYS A 1 191 ? -1.837 0.593 13.059 1.00 93.44 191 LYS A O 1
ATOM 1561 N N . PHE A 1 192 ? -3.039 0.119 11.235 1.00 92.88 192 PHE A N 1
ATOM 1562 C CA . PHE A 1 192 ? -4.251 -0.231 11.980 1.00 92.88 192 PHE A CA 1
ATOM 1563 C C . PHE A 1 192 ? -4.126 -1.551 12.761 1.00 92.88 192 PHE A C 1
ATOM 1565 O O . PHE A 1 192 ? -4.363 -1.527 13.972 1.00 92.88 192 PHE A O 1
ATOM 1572 N N . PRO A 1 193 ? -3.761 -2.690 12.134 1.00 93.06 193 PRO A N 1
ATOM 1573 C CA . PRO A 1 193 ? -3.555 -3.935 12.848 1.00 93.06 193 PRO A CA 1
ATOM 1574 C C . PRO A 1 193 ? -2.437 -3.830 13.889 1.00 93.06 193 PRO A C 1
ATOM 1576 O O . PRO A 1 193 ? -2.625 -4.364 14.980 1.00 93.06 193 PRO A O 1
ATOM 1579 N N . ASP A 1 194 ? -1.356 -3.101 13.595 1.00 94.81 194 ASP A N 1
ATOM 1580 C CA . ASP A 1 194 ? -0.263 -2.839 14.538 1.00 94.81 194 ASP A CA 1
ATOM 1581 C C . ASP A 1 194 ? -0.751 -2.120 15.801 1.00 94.81 194 ASP A C 1
ATOM 1583 O O . ASP A 1 194 ? -0.607 -2.636 16.913 1.00 94.81 194 ASP A O 1
ATOM 1587 N N . LYS A 1 195 ? -1.446 -0.987 15.632 1.00 92.56 195 LYS A N 1
ATOM 1588 C CA . LYS A 1 195 ? -2.021 -0.232 16.750 1.00 92.56 195 LYS A CA 1
ATOM 1589 C C . LYS A 1 195 ? -2.989 -1.079 17.580 1.00 92.56 195 LYS A C 1
ATOM 1591 O O . LYS A 1 195 ? -2.907 -1.083 18.807 1.00 92.56 195 LYS A O 1
ATOM 1596 N N . GLU A 1 196 ? -3.910 -1.791 16.929 1.00 91.69 196 GLU A N 1
ATOM 1597 C CA . GLU A 1 196 ? -4.902 -2.621 17.625 1.00 91.69 196 GLU A CA 1
ATOM 1598 C C . GLU A 1 196 ? -4.245 -3.760 18.416 1.00 91.69 196 GLU A C 1
ATOM 1600 O O . GLU A 1 196 ? -4.621 -4.009 19.564 1.00 91.69 196 GLU A O 1
ATOM 1605 N N . ILE A 1 197 ? -3.231 -4.414 17.843 1.00 92.81 197 ILE A N 1
ATOM 1606 C CA . ILE A 1 197 ? -2.460 -5.459 18.520 1.00 92.81 197 ILE A CA 1
ATOM 1607 C C . ILE A 1 197 ? -1.689 -4.883 19.711 1.00 92.81 197 ILE A C 1
ATOM 1609 O O . ILE A 1 197 ? -1.732 -5.465 20.797 1.00 92.81 197 ILE A O 1
ATOM 1613 N N . ALA A 1 198 ? -1.012 -3.748 19.541 1.00 93.19 198 ALA A N 1
ATOM 1614 C CA . ALA A 1 198 ? -0.242 -3.112 20.605 1.00 93.19 198 ALA A CA 1
ATOM 1615 C C . ALA A 1 198 ? -1.125 -2.723 21.806 1.00 93.19 198 ALA A C 1
ATOM 1617 O O . ALA A 1 198 ? -0.718 -2.882 22.958 1.00 93.19 198 ALA A O 1
ATOM 1618 N N . GLU A 1 199 ? -2.356 -2.265 21.558 1.00 91.31 199 GLU A N 1
ATOM 1619 C CA . GLU A 1 199 ? -3.323 -1.925 22.609 1.00 91.31 199 GLU A CA 1
ATOM 1620 C C . GLU A 1 199 ? -3.905 -3.166 23.304 1.00 91.31 199 GLU A C 1
ATOM 1622 O O . GLU A 1 199 ? -4.115 -3.165 24.522 1.00 91.31 199 GLU A O 1
ATOM 1627 N N . ARG A 1 200 ? -4.174 -4.235 22.548 1.00 88.88 200 ARG A N 1
ATOM 1628 C CA . ARG A 1 200 ? -4.836 -5.443 23.058 1.00 88.88 200 ARG A CA 1
ATOM 1629 C C . ARG A 1 200 ? -3.873 -6.414 23.741 1.00 88.88 200 ARG A C 1
ATOM 1631 O O . ARG A 1 200 ? -4.223 -7.000 24.768 1.00 88.88 200 ARG A O 1
ATOM 1638 N N . GLU A 1 201 ? -2.682 -6.593 23.180 1.00 91.44 201 GLU A N 1
ATOM 1639 C CA . GLU A 1 201 ? -1.695 -7.607 23.569 1.00 91.44 201 GLU A CA 1
ATOM 1640 C C . GLU A 1 201 ? -0.283 -7.003 23.736 1.00 91.44 201 GLU A C 1
ATOM 1642 O O . GLU A 1 201 ? 0.689 -7.512 23.170 1.00 91.44 201 GLU A O 1
ATOM 1647 N N . PRO A 1 202 ? -0.111 -5.955 24.573 1.00 92.88 202 PRO A N 1
ATOM 1648 C CA . PRO A 1 202 ? 1.121 -5.160 24.628 1.00 92.88 202 PRO A CA 1
ATOM 1649 C C . PRO A 1 202 ? 2.369 -5.976 24.978 1.00 92.88 202 PRO A C 1
ATOM 1651 O O . PRO A 1 202 ? 3.463 -5.683 24.507 1.00 92.88 202 PRO A O 1
ATOM 1654 N N . LYS A 1 203 ? 2.226 -7.019 25.807 1.00 91.38 203 LYS A N 1
ATOM 1655 C CA . LYS A 1 203 ? 3.354 -7.878 26.199 1.00 91.38 203 LYS A CA 1
ATOM 1656 C C . LYS A 1 203 ? 3.852 -8.746 25.047 1.00 91.38 203 LYS A C 1
ATOM 1658 O O . LYS A 1 203 ? 5.058 -8.871 24.874 1.00 91.38 203 LYS A O 1
ATOM 1663 N N . ILE A 1 204 ? 2.932 -9.346 24.289 1.00 91.19 204 ILE A N 1
ATOM 1664 C CA . ILE A 1 204 ? 3.291 -10.234 23.178 1.00 91.19 204 ILE A CA 1
ATOM 1665 C C . ILE A 1 204 ? 3.807 -9.386 22.018 1.00 91.19 204 ILE A C 1
ATOM 1667 O O . ILE A 1 204 ? 4.856 -9.702 21.474 1.00 91.19 204 ILE A O 1
ATOM 1671 N N . SER A 1 205 ? 3.158 -8.254 21.723 1.00 93.88 205 SER A N 1
ATOM 1672 C CA . SER A 1 205 ? 3.661 -7.265 20.761 1.00 93.88 205 SER A CA 1
ATOM 1673 C C . SER A 1 205 ? 5.099 -6.830 21.089 1.00 93.88 205 SER A C 1
ATOM 1675 O O . SER A 1 205 ? 5.985 -6.956 20.247 1.00 93.88 205 SER A O 1
ATOM 1677 N N . ALA A 1 206 ? 5.384 -6.441 22.338 1.00 93.69 206 ALA A N 1
ATOM 1678 C CA . ALA A 1 206 ? 6.740 -6.069 22.750 1.00 93.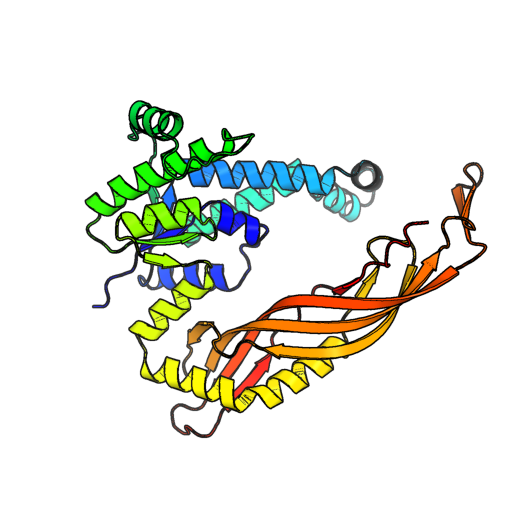69 206 ALA A CA 1
ATOM 1679 C C . ALA A 1 206 ? 7.756 -7.219 22.604 1.00 93.69 206 ALA A C 1
ATOM 1681 O O . ALA A 1 206 ? 8.898 -6.979 22.216 1.00 93.69 206 ALA A O 1
ATOM 1682 N N . HIS A 1 207 ? 7.348 -8.460 22.888 1.00 92.81 207 HIS A N 1
ATOM 1683 C CA . HIS A 1 207 ? 8.195 -9.637 22.695 1.00 92.81 207 HIS A CA 1
ATOM 1684 C C . HIS A 1 207 ? 8.488 -9.903 21.211 1.00 92.81 207 HIS A C 1
ATOM 1686 O O . HIS A 1 207 ? 9.638 -10.133 20.848 1.00 92.81 207 HIS A O 1
ATOM 1692 N N . VAL A 1 208 ? 7.481 -9.797 20.339 1.00 94.88 208 VAL A N 1
ATOM 1693 C CA . VAL A 1 208 ? 7.641 -9.920 18.881 1.00 94.88 208 VAL A CA 1
ATOM 1694 C C . VAL A 1 208 ? 8.635 -8.880 18.355 1.00 94.88 208 VAL A C 1
ATOM 1696 O O . VAL A 1 208 ? 9.525 -9.225 17.580 1.00 94.88 208 VAL A O 1
ATOM 1699 N N . LEU A 1 209 ? 8.545 -7.631 18.822 1.00 95.44 209 LEU A N 1
ATOM 1700 C CA . LEU A 1 209 ? 9.476 -6.563 18.444 1.00 95.44 209 LEU A CA 1
ATOM 1701 C C . LEU A 1 209 ? 10.906 -6.801 18.963 1.00 95.44 209 LEU A C 1
ATOM 1703 O O . LEU A 1 209 ? 11.869 -6.491 18.261 1.00 95.44 209 LEU A O 1
ATOM 1707 N N . ASP A 1 210 ? 11.078 -7.369 20.163 1.00 94.38 210 ASP A N 1
ATOM 1708 C CA . ASP A 1 210 ? 12.397 -7.812 20.649 1.00 94.38 210 ASP A CA 1
ATOM 1709 C C . ASP A 1 210 ? 12.964 -8.918 19.750 1.00 94.38 210 ASP A C 1
ATOM 1711 O O . ASP A 1 210 ? 14.096 -8.834 19.273 1.00 94.38 210 ASP A O 1
ATOM 1715 N N . CYS A 1 211 ? 12.145 -9.917 19.428 1.00 94.88 211 CYS A N 1
ATOM 1716 C CA . CYS A 1 211 ? 12.518 -11.010 18.543 1.00 94.88 211 CYS A CA 1
ATOM 1717 C C . CYS A 1 211 ? 12.915 -10.549 17.149 1.00 94.88 211 CYS A C 1
ATOM 1719 O O . CYS A 1 211 ? 13.931 -11.015 16.629 1.00 94.88 211 CYS A O 1
ATOM 1721 N N . PHE A 1 212 ? 12.178 -9.599 16.577 1.00 95.81 212 PHE A N 1
ATOM 1722 C CA . PHE A 1 212 ? 12.553 -8.951 15.329 1.00 95.81 212 PHE A CA 1
ATOM 1723 C C . PHE A 1 212 ? 13.957 -8.344 15.429 1.00 95.81 212 PHE A C 1
ATOM 1725 O O . PHE A 1 212 ? 14.836 -8.687 14.639 1.00 95.81 212 PHE A O 1
ATOM 1732 N N . LYS A 1 213 ? 14.204 -7.515 16.454 1.00 95.19 213 LYS A N 1
ATOM 1733 C CA . LYS A 1 213 ? 15.495 -6.836 16.663 1.00 95.19 213 LYS A CA 1
ATOM 1734 C C . LYS A 1 213 ? 16.657 -7.818 16.796 1.00 95.19 213 LYS A C 1
ATOM 1736 O O . LYS A 1 213 ? 17.711 -7.596 16.202 1.00 95.19 213 LYS A O 1
ATOM 1741 N N . ARG A 1 214 ? 16.465 -8.920 17.528 1.00 93.94 214 ARG A N 1
ATOM 1742 C CA . ARG A 1 214 ? 17.467 -9.997 17.666 1.00 93.94 214 ARG A CA 1
ATOM 1743 C C . ARG A 1 214 ? 17.733 -10.723 16.347 1.00 93.94 214 ARG A C 1
ATOM 1745 O O . ARG A 1 214 ? 18.852 -11.176 16.126 1.00 93.94 214 ARG A O 1
ATOM 1752 N N . SER A 1 215 ? 16.728 -10.801 15.476 1.00 94.94 215 SER A N 1
ATOM 1753 C CA . SER A 1 215 ? 16.791 -11.534 14.209 1.00 94.94 215 SER A CA 1
ATOM 1754 C C . SER A 1 215 ? 17.253 -10.679 13.024 1.00 94.94 215 SER A C 1
ATOM 1756 O O . SER A 1 215 ? 17.457 -11.223 11.944 1.00 94.94 215 SER A O 1
ATOM 1758 N N . ILE A 1 216 ? 17.480 -9.367 13.196 1.00 95.56 216 ILE A N 1
ATOM 1759 C CA . ILE A 1 216 ? 17.952 -8.465 12.124 1.00 95.56 216 ILE A CA 1
ATOM 1760 C C . ILE A 1 216 ? 19.151 -9.039 11.343 1.00 95.56 216 ILE A C 1
ATOM 1762 O O . ILE A 1 216 ? 19.105 -9.006 10.114 1.00 95.56 216 ILE A O 1
ATOM 1766 N N . PRO A 1 217 ? 20.212 -9.589 11.975 1.00 95.38 217 PRO A N 1
ATOM 1767 C CA . PRO A 1 217 ? 21.335 -10.156 11.226 1.00 95.38 217 PRO A CA 1
ATOM 1768 C C . PRO A 1 217 ? 20.935 -11.348 10.345 1.00 95.38 217 PRO A C 1
ATOM 1770 O O . PRO A 1 217 ? 21.409 -11.471 9.218 1.00 95.38 217 PRO A O 1
ATOM 1773 N N . GLU A 1 218 ? 20.046 -12.209 10.848 1.00 95.56 218 GLU A N 1
ATOM 1774 C CA . GLU A 1 218 ? 19.524 -13.367 10.118 1.00 95.56 218 GLU A CA 1
ATOM 1775 C C . GLU A 1 218 ? 18.637 -12.931 8.943 1.00 95.56 218 GLU A C 1
ATOM 1777 O O . GLU A 1 218 ? 18.767 -13.467 7.842 1.00 95.56 218 GLU A O 1
ATOM 1782 N N . ILE A 1 219 ? 17.781 -11.928 9.154 1.00 96.44 219 ILE A N 1
ATOM 1783 C CA . ILE A 1 219 ? 16.927 -11.337 8.116 1.00 96.44 219 ILE A CA 1
ATOM 1784 C C . ILE A 1 219 ? 17.791 -10.718 7.016 1.00 96.44 219 ILE A C 1
ATOM 1786 O O . ILE A 1 219 ? 17.574 -10.995 5.839 1.00 96.44 219 ILE A O 1
ATOM 1790 N N . LYS A 1 220 ? 18.815 -9.932 7.379 1.00 96.62 220 LYS A N 1
ATOM 1791 C CA . LYS A 1 220 ? 19.712 -9.314 6.393 1.00 96.62 220 LYS A CA 1
ATOM 1792 C C . LYS A 1 220 ? 20.435 -10.352 5.537 1.00 96.62 220 LYS A C 1
ATOM 1794 O O . LYS A 1 220 ? 20.542 -10.172 4.332 1.00 96.62 220 LYS A O 1
ATOM 1799 N N . HIS A 1 221 ? 20.879 -11.455 6.138 1.00 96.25 221 HIS A N 1
ATOM 1800 C CA . HIS A 1 221 ? 21.506 -12.550 5.397 1.00 96.25 221 HIS A CA 1
ATOM 1801 C C . HIS A 1 221 ? 20.523 -13.271 4.454 1.00 96.25 221 HIS A C 1
ATOM 1803 O O . HIS A 1 221 ? 20.923 -13.760 3.399 1.00 96.25 221 HIS A O 1
ATOM 1809 N N . GLN A 1 222 ? 19.240 -13.375 4.818 1.00 96.81 222 GLN A N 1
ATOM 1810 C CA . GLN A 1 222 ? 18.214 -13.900 3.910 1.00 96.81 222 GLN A CA 1
ATOM 1811 C C . GLN A 1 222 ? 17.969 -12.953 2.733 1.00 96.81 222 GLN A C 1
ATOM 1813 O O . GLN A 1 222 ? 17.994 -13.412 1.598 1.00 96.81 222 GLN A O 1
ATOM 1818 N N . ILE A 1 223 ? 17.830 -11.649 2.989 1.00 96.50 223 ILE A N 1
ATOM 1819 C CA . ILE A 1 223 ? 17.649 -10.640 1.935 1.00 96.50 223 ILE A CA 1
ATOM 1820 C C . ILE A 1 223 ? 18.828 -10.631 0.964 1.00 96.50 223 ILE A C 1
ATOM 1822 O O . ILE A 1 223 ? 18.605 -10.652 -0.237 1.00 96.50 223 ILE A O 1
ATOM 1826 N N . ASP A 1 224 ? 20.066 -10.655 1.462 1.00 96.12 224 ASP A N 1
ATOM 1827 C CA . ASP A 1 224 ? 21.272 -10.693 0.621 1.00 96.12 224 ASP A CA 1
ATOM 1828 C C . ASP A 1 224 ? 21.272 -11.905 -0.328 1.00 96.12 224 ASP A C 1
ATOM 1830 O O . ASP A 1 224 ? 21.494 -11.782 -1.534 1.00 96.12 224 ASP A O 1
ATOM 1834 N N . ARG A 1 225 ? 20.919 -13.083 0.201 1.00 95.44 225 ARG A N 1
ATOM 1835 C CA . ARG A 1 225 ? 20.768 -14.301 -0.602 1.00 95.44 225 ARG A CA 1
ATOM 1836 C C . ARG A 1 225 ? 19.647 -14.203 -1.632 1.00 95.44 225 ARG A C 1
ATOM 1838 O O . ARG A 1 225 ? 19.828 -14.673 -2.751 1.00 95.44 225 ARG A O 1
ATOM 1845 N N . ASP A 1 226 ? 18.492 -13.683 -1.239 1.00 95.38 226 ASP A N 1
ATOM 1846 C CA . ASP A 1 226 ? 17.314 -13.627 -2.104 1.00 95.38 226 ASP A CA 1
ATOM 1847 C C . ASP A 1 226 ? 17.483 -12.552 -3.190 1.00 95.38 226 ASP A C 1
ATOM 1849 O O . ASP A 1 226 ? 17.110 -12.779 -4.341 1.00 95.38 226 ASP A O 1
ATOM 1853 N N . PHE A 1 227 ? 18.151 -11.438 -2.875 1.00 96.12 227 PHE A N 1
ATOM 1854 C CA . PHE A 1 227 ? 18.549 -10.404 -3.832 1.00 96.12 227 PHE A CA 1
ATOM 1855 C C . PHE A 1 227 ? 19.444 -10.981 -4.934 1.00 96.12 227 PHE A C 1
ATOM 1857 O O . PHE A 1 227 ? 19.176 -10.780 -6.115 1.00 96.12 227 PHE A O 1
ATOM 1864 N N . ALA A 1 228 ? 20.442 -11.793 -4.568 1.00 93.50 228 ALA A N 1
ATOM 1865 C CA . ALA A 1 228 ? 21.324 -12.454 -5.534 1.00 93.50 228 ALA A CA 1
ATOM 1866 C C . ALA A 1 228 ? 20.595 -13.442 -6.471 1.00 93.50 228 ALA A C 1
ATOM 1868 O O . ALA A 1 228 ? 21.146 -13.845 -7.494 1.00 93.50 228 ALA A O 1
ATOM 1869 N N . MET A 1 229 ? 19.375 -13.855 -6.114 1.00 92.50 229 MET A N 1
ATOM 1870 C CA . MET A 1 229 ? 18.531 -14.766 -6.893 1.00 92.50 229 MET A CA 1
ATOM 1871 C C . MET A 1 229 ? 17.345 -14.062 -7.568 1.00 92.50 229 MET A C 1
ATOM 1873 O O . MET A 1 229 ? 16.514 -14.738 -8.180 1.00 92.50 229 MET A O 1
ATOM 1877 N N . SER A 1 230 ? 17.239 -12.740 -7.431 1.00 94.56 230 SER A N 1
ATOM 1878 C CA . SER A 1 230 ? 16.135 -11.947 -7.974 1.00 94.56 230 SER A CA 1
ATOM 1879 C C . SER A 1 230 ? 16.316 -11.656 -9.466 1.00 94.56 230 SER A C 1
ATOM 1881 O O . SER A 1 230 ? 17.429 -11.711 -9.990 1.00 94.56 230 SER A O 1
ATOM 1883 N N . GLY A 1 231 ? 15.208 -11.368 -10.154 1.00 93.25 231 GLY A N 1
ATOM 1884 C CA . GLY A 1 231 ? 15.228 -10.857 -11.523 1.00 93.25 231 GLY A CA 1
ATOM 1885 C C . GLY A 1 231 ? 15.469 -9.348 -11.549 1.00 93.25 231 GLY A C 1
ATOM 1886 O O . GLY A 1 231 ? 15.078 -8.637 -10.621 1.00 93.25 231 GLY A O 1
ATOM 1887 N N . PHE A 1 232 ? 16.117 -8.874 -12.612 1.00 95.31 232 PHE A N 1
ATOM 1888 C CA . PHE A 1 232 ? 16.369 -7.458 -12.872 1.00 95.31 232 PHE A CA 1
ATOM 1889 C C . PHE A 1 232 ? 15.982 -7.144 -14.321 1.00 95.31 232 PHE A C 1
ATOM 1891 O O . PHE A 1 232 ? 16.352 -7.896 -15.227 1.00 95.31 232 PHE A O 1
ATOM 1898 N N . GLU A 1 233 ? 15.246 -6.057 -14.540 1.00 93.69 233 GLU A N 1
ATOM 1899 C CA . GLU A 1 233 ? 14.733 -5.650 -15.852 1.00 93.69 233 GLU A CA 1
ATOM 1900 C C . GLU A 1 233 ? 15.224 -4.243 -16.205 1.00 93.69 233 GLU A C 1
ATOM 1902 O O . GLU A 1 233 ? 15.038 -3.305 -15.434 1.00 93.69 233 GLU A O 1
ATOM 1907 N N . LEU A 1 234 ? 15.833 -4.091 -17.385 1.00 93.19 234 LEU A N 1
ATOM 1908 C CA . LEU A 1 234 ? 16.151 -2.781 -17.952 1.00 93.19 234 LEU A CA 1
ATOM 1909 C C . LEU A 1 234 ? 14.904 -2.235 -18.654 1.00 93.19 234 LEU A C 1
ATOM 1911 O O . LEU A 1 234 ? 14.444 -2.824 -19.633 1.00 93.19 234 LEU A O 1
ATOM 1915 N N . VAL A 1 235 ? 14.344 -1.133 -18.154 1.00 90.44 235 VAL A N 1
ATOM 1916 C CA . VAL A 1 235 ? 13.001 -0.679 -18.571 1.00 90.44 235 VAL A CA 1
ATOM 1917 C C . VAL A 1 235 ? 12.996 0.418 -19.637 1.00 90.44 235 VAL A C 1
ATOM 1919 O O . VAL A 1 235 ? 11.965 0.662 -20.268 1.00 90.44 235 VAL A O 1
ATOM 1922 N N . ASP A 1 236 ? 14.122 1.091 -19.860 1.00 88.94 236 ASP A N 1
ATOM 1923 C CA . ASP A 1 236 ? 14.220 2.271 -20.727 1.00 88.94 236 ASP A CA 1
ATOM 1924 C C . ASP A 1 236 ? 14.930 2.014 -22.066 1.00 88.94 236 ASP A C 1
ATOM 1926 O O . ASP A 1 236 ? 14.764 2.791 -23.009 1.00 88.94 236 ASP A O 1
ATOM 1930 N N . ASN A 1 237 ? 15.667 0.907 -22.185 1.00 87.44 237 ASN A N 1
ATOM 1931 C CA . ASN A 1 237 ? 16.417 0.539 -23.382 1.00 87.44 237 ASN A CA 1
ATOM 1932 C C . ASN A 1 237 ? 16.267 -0.950 -23.721 1.00 87.44 237 ASN A C 1
ATOM 1934 O O . ASN A 1 237 ? 16.058 -1.794 -22.854 1.00 87.44 237 ASN A O 1
ATOM 1938 N N . GLU A 1 238 ? 16.429 -1.292 -25.003 1.00 88.19 238 GLU A N 1
ATOM 1939 C CA . GLU A 1 238 ? 16.532 -2.692 -25.425 1.00 88.19 238 GLU A CA 1
ATOM 1940 C C . GLU A 1 238 ? 17.900 -3.256 -25.014 1.00 88.19 238 GLU A C 1
ATOM 1942 O O . GLU A 1 238 ? 18.912 -3.003 -25.674 1.00 88.19 238 GLU A O 1
ATOM 1947 N N . GLY A 1 239 ? 17.932 -4.013 -23.918 1.00 90.44 239 GLY A N 1
ATOM 1948 C CA . GLY A 1 239 ? 19.161 -4.540 -23.338 1.00 90.44 239 GLY A CA 1
ATOM 1949 C C . GLY A 1 239 ? 18.924 -5.546 -22.217 1.00 90.44 239 GLY A C 1
ATOM 1950 O O . GLY A 1 239 ? 17.824 -6.079 -22.065 1.00 90.44 239 GLY A O 1
ATOM 1951 N N . GLU A 1 240 ? 19.971 -5.813 -21.444 1.00 93.88 240 GLU A N 1
ATOM 1952 C CA . GLU A 1 240 ? 19.956 -6.732 -20.311 1.00 93.88 240 GLU A CA 1
ATOM 1953 C C . GLU A 1 240 ? 20.759 -6.195 -19.117 1.00 93.88 240 GLU A C 1
ATOM 1955 O O . GLU A 1 240 ? 21.631 -5.331 -19.247 1.00 93.88 240 GLU A O 1
ATOM 1960 N N . VAL A 1 241 ? 20.438 -6.716 -17.931 1.00 95.56 241 VAL A N 1
ATOM 1961 C CA . VAL A 1 241 ? 21.214 -6.499 -16.708 1.00 95.56 241 VAL A CA 1
ATOM 1962 C C . VAL A 1 241 ? 22.203 -7.658 -16.577 1.00 95.56 241 VAL A C 1
ATOM 1964 O O . VAL A 1 241 ? 21.826 -8.781 -16.244 1.00 95.56 241 VAL A O 1
ATOM 1967 N N . ASP A 1 242 ? 23.476 -7.384 -16.856 1.00 93.75 242 ASP A N 1
ATOM 1968 C CA . ASP A 1 242 ? 24.565 -8.367 -16.902 1.00 93.75 242 ASP A CA 1
ATOM 1969 C C . ASP A 1 242 ? 24.944 -8.891 -15.505 1.00 93.75 242 ASP A C 1
ATOM 1971 O O . ASP A 1 242 ? 25.482 -9.993 -15.354 1.00 93.75 242 ASP A O 1
ATOM 1975 N N . GLY A 1 243 ? 24.702 -8.091 -14.464 1.00 93.81 243 GLY A N 1
ATOM 1976 C CA . GLY A 1 243 ? 24.951 -8.480 -13.082 1.00 93.81 243 GLY A CA 1
ATOM 1977 C C . GLY A 1 243 ? 24.729 -7.352 -12.086 1.00 93.81 243 GLY A C 1
ATOM 1978 O O . GLY A 1 243 ? 24.719 -6.176 -12.445 1.00 93.81 243 GLY A O 1
ATOM 1979 N N . THR A 1 244 ? 24.579 -7.721 -10.815 1.00 96.81 244 THR A N 1
ATOM 1980 C CA . THR A 1 244 ? 24.299 -6.777 -9.731 1.00 96.81 244 THR A CA 1
ATOM 1981 C C . THR A 1 244 ? 25.215 -6.986 -8.536 1.00 96.81 244 THR A C 1
ATOM 1983 O O . THR A 1 244 ? 25.697 -8.088 -8.272 1.00 96.81 244 THR A O 1
ATOM 1986 N N . THR A 1 245 ? 25.477 -5.901 -7.810 1.00 96.12 245 THR A N 1
ATOM 1987 C CA . THR A 1 245 ? 26.211 -5.923 -6.543 1.00 96.12 245 THR A CA 1
ATOM 1988 C C . THR A 1 245 ? 25.466 -5.085 -5.515 1.00 96.12 245 THR A C 1
ATOM 1990 O O . THR A 1 245 ? 25.397 -3.865 -5.649 1.00 96.12 245 THR A O 1
ATOM 1993 N N . LEU A 1 246 ? 24.937 -5.731 -4.473 1.00 97.12 246 LEU A N 1
ATOM 1994 C CA . LEU A 1 246 ? 24.301 -5.045 -3.350 1.00 97.12 246 LEU A CA 1
ATOM 1995 C C . LEU A 1 246 ? 25.353 -4.235 -2.581 1.00 97.12 246 LEU A C 1
ATOM 1997 O O . LEU A 1 246 ? 26.319 -4.800 -2.063 1.00 97.12 246 LEU A O 1
ATOM 2001 N N . SER A 1 247 ? 25.185 -2.916 -2.517 1.00 96.00 247 SER A N 1
ATOM 2002 C CA . SER A 1 247 ? 26.112 -2.018 -1.822 1.00 96.00 247 SER A CA 1
ATOM 2003 C C . SER A 1 247 ? 25.631 -1.695 -0.409 1.00 96.00 247 SER A C 1
ATOM 2005 O O . SER A 1 247 ? 26.452 -1.597 0.510 1.00 96.00 247 SER A O 1
ATOM 2007 N N . LYS A 1 248 ? 24.314 -1.586 -0.205 1.00 97.44 248 LYS A N 1
ATOM 2008 C CA . LYS A 1 248 ? 23.720 -1.250 1.090 1.00 97.44 248 LYS A CA 1
ATOM 2009 C C . LYS A 1 248 ? 22.386 -1.955 1.297 1.00 97.44 248 LYS A C 1
ATOM 2011 O O . LYS A 1 248 ? 21.580 -2.077 0.385 1.00 97.44 248 LYS A O 1
ATOM 2016 N N . LEU A 1 249 ? 22.158 -2.379 2.538 1.00 97.38 249 LEU A N 1
ATOM 2017 C CA . LEU A 1 249 ? 20.900 -2.957 3.003 1.00 97.38 249 LEU A CA 1
ATOM 2018 C C . LEU A 1 249 ? 20.542 -2.373 4.369 1.00 97.38 249 LEU A C 1
ATOM 2020 O O . LEU A 1 249 ? 21.201 -2.651 5.387 1.00 97.38 249 LEU A O 1
ATOM 2024 N N . GLU A 1 250 ? 19.460 -1.609 4.398 1.00 96.75 250 GLU A N 1
ATOM 2025 C CA . GLU A 1 250 ? 18.866 -1.034 5.597 1.00 96.75 250 GLU A CA 1
ATOM 2026 C C . GLU A 1 250 ? 17.455 -1.584 5.816 1.00 96.75 250 GLU A C 1
ATOM 2028 O O . GLU A 1 250 ? 16.713 -1.878 4.885 1.00 96.75 250 GLU A O 1
ATOM 2033 N N . LEU A 1 251 ? 17.126 -1.790 7.089 1.00 95.38 251 LEU A N 1
ATOM 2034 C CA . LEU A 1 251 ? 15.812 -2.227 7.540 1.00 95.38 251 LEU A CA 1
ATOM 2035 C C . LEU A 1 251 ? 15.328 -1.197 8.540 1.00 95.38 251 LEU A C 1
ATOM 2037 O O . LEU A 1 251 ? 16.116 -0.781 9.398 1.00 95.38 251 LEU A O 1
ATOM 2041 N N . ASP A 1 252 ? 14.049 -0.849 8.473 1.00 92.75 252 ASP A N 1
ATOM 2042 C CA . ASP A 1 252 ? 13.448 -0.048 9.527 1.00 92.75 252 ASP A CA 1
ATOM 2043 C C . ASP A 1 252 ? 13.530 -0.789 10.876 1.00 92.75 252 ASP A C 1
ATOM 2045 O O . ASP A 1 252 ? 13.418 -2.016 10.973 1.00 92.75 252 ASP A O 1
ATOM 2049 N N . HIS A 1 253 ? 13.784 -0.031 11.939 1.00 89.06 253 HIS A N 1
ATOM 2050 C CA . HIS A 1 253 ? 13.913 -0.548 13.298 1.00 89.06 253 HIS A CA 1
ATOM 2051 C C . HIS A 1 253 ? 12.571 -0.632 14.035 1.00 89.06 253 HIS A C 1
ATOM 2053 O O . HIS A 1 253 ? 12.534 -1.180 15.145 1.00 89.06 253 HIS A O 1
ATOM 2059 N N . ASP A 1 254 ? 11.508 -0.101 13.430 1.00 92.06 254 ASP A N 1
ATOM 2060 C CA . ASP A 1 254 ? 10.146 -0.077 13.959 1.00 92.06 254 ASP A CA 1
ATOM 2061 C C . ASP A 1 254 ? 9.169 -0.776 12.992 1.00 92.06 254 ASP A C 1
ATOM 2063 O O . ASP A 1 254 ? 8.433 -0.118 12.258 1.00 92.06 254 ASP A O 1
ATOM 2067 N N . PRO A 1 255 ? 9.194 -2.121 12.912 1.00 95.56 255 PRO A N 1
ATOM 2068 C CA . PRO A 1 255 ? 8.299 -2.849 12.023 1.00 95.56 255 PRO A CA 1
ATOM 2069 C C . PRO A 1 255 ? 6.860 -2.835 12.560 1.00 95.56 255 PRO A C 1
ATOM 2071 O O . PRO A 1 255 ? 6.630 -2.788 13.768 1.00 95.56 255 PRO A O 1
ATOM 2074 N N . LEU A 1 256 ? 5.888 -2.973 11.661 1.00 96.25 256 LEU A N 1
ATOM 2075 C CA . LEU A 1 256 ? 4.465 -3.008 11.993 1.00 96.25 256 LEU A CA 1
ATOM 2076 C C . LEU A 1 256 ? 4.020 -4.447 12.265 1.00 96.25 256 LEU A C 1
ATOM 2078 O O . LEU A 1 256 ? 4.139 -5.317 11.402 1.00 96.25 256 LEU A O 1
ATOM 2082 N N . VAL A 1 257 ? 3.479 -4.730 13.448 1.00 96.25 257 VAL A N 1
ATOM 2083 C CA . VAL A 1 257 ? 2.975 -6.064 13.797 1.00 96.25 257 VAL A CA 1
ATOM 2084 C C . VAL A 1 257 ? 1.583 -6.257 13.201 1.00 96.25 257 VAL A C 1
ATOM 2086 O O . VAL A 1 257 ? 0.581 -5.821 13.758 1.00 96.25 257 VAL A O 1
ATOM 2089 N N . VAL A 1 258 ? 1.486 -6.954 12.070 1.00 95.31 258 VAL A N 1
ATOM 2090 C CA . VAL A 1 258 ? 0.206 -7.108 11.359 1.00 95.31 258 VAL A CA 1
ATOM 2091 C C . VAL A 1 258 ? -0.630 -8.280 11.883 1.00 95.31 258 VAL A C 1
ATOM 2093 O O . VAL A 1 258 ? -1.863 -8.198 11.906 1.00 95.31 258 VAL A O 1
ATOM 2096 N N . ARG A 1 259 ? 0.016 -9.346 12.380 1.00 94.62 259 ARG A N 1
ATOM 2097 C CA . ARG A 1 259 ? -0.661 -10.511 12.973 1.00 94.62 259 ARG A CA 1
ATOM 2098 C C . ARG A 1 259 ? 0.144 -11.137 14.105 1.00 94.62 259 ARG A C 1
ATOM 2100 O O . ARG A 1 259 ? 1.361 -11.264 14.007 1.00 94.62 259 ARG A O 1
ATOM 2107 N N . ILE A 1 260 ? -0.561 -11.613 15.128 1.00 93.62 260 ILE A N 1
ATOM 2108 C CA . ILE A 1 260 ? -0.029 -12.504 16.161 1.00 93.62 260 ILE A CA 1
ATOM 2109 C C . ILE A 1 260 ? -0.864 -13.784 16.178 1.00 93.62 260 ILE A C 1
ATOM 2111 O O . ILE A 1 260 ? -2.083 -13.747 16.335 1.00 93.62 260 ILE A O 1
ATOM 2115 N N . ASP A 1 261 ? -0.177 -14.909 16.029 1.00 92.94 261 ASP A N 1
ATOM 2116 C CA . ASP A 1 261 ? -0.674 -16.262 16.238 1.00 92.94 261 ASP A CA 1
ATOM 2117 C C . ASP A 1 261 ? -0.087 -16.826 17.550 1.00 92.94 261 ASP A C 1
ATOM 2119 O O . ASP A 1 261 ? 0.645 -16.161 18.283 1.00 92.94 261 ASP A O 1
ATOM 2123 N N . ARG A 1 262 ? -0.390 -18.088 17.877 1.00 90.44 262 ARG A N 1
ATOM 2124 C CA . ARG A 1 262 ? 0.014 -18.699 19.158 1.00 90.44 262 ARG A CA 1
ATOM 2125 C C . ARG A 1 262 ? 1.535 -18.768 19.373 1.00 90.44 262 ARG A C 1
ATOM 2127 O O . ARG A 1 262 ? 1.986 -18.645 20.505 1.00 90.44 262 ARG A O 1
ATOM 2134 N N . ASN A 1 263 ? 2.286 -19.067 18.320 1.00 92.62 263 ASN A N 1
ATOM 2135 C CA . ASN A 1 263 ? 3.735 -19.316 18.335 1.00 92.62 263 ASN A CA 1
ATOM 2136 C C . ASN A 1 263 ? 4.444 -18.649 17.146 1.00 92.62 263 ASN A C 1
ATOM 2138 O O . ASN A 1 263 ? 5.560 -19.014 16.773 1.00 92.62 263 ASN A O 1
ATOM 2142 N N . SER A 1 264 ? 3.763 -17.706 16.504 1.00 95.19 264 SER A N 1
ATOM 2143 C CA . SER A 1 264 ? 4.341 -16.912 15.439 1.00 95.19 264 SER A CA 1
ATOM 2144 C C . SER A 1 264 ? 3.666 -15.560 15.344 1.00 95.19 264 SER A C 1
ATOM 2146 O O . SER A 1 264 ? 2.519 -15.400 15.743 1.00 95.19 264 SER A O 1
ATOM 2148 N N . ALA A 1 265 ? 4.359 -14.597 14.769 1.00 96.00 265 ALA A N 1
ATOM 2149 C CA . ALA A 1 265 ? 3.800 -13.326 14.359 1.00 96.00 265 ALA A CA 1
ATOM 2150 C C . ALA A 1 265 ? 4.237 -13.024 12.932 1.00 96.00 265 ALA A C 1
ATOM 2152 O O . ALA A 1 265 ? 5.217 -13.581 12.433 1.00 96.00 265 ALA A O 1
ATOM 2153 N N . ILE A 1 266 ? 3.503 -12.133 12.288 1.00 96.00 266 ILE A N 1
ATOM 2154 C CA . ILE A 1 266 ? 3.930 -11.507 11.047 1.00 96.00 266 ILE A CA 1
ATOM 2155 C C . ILE A 1 266 ? 4.150 -10.043 11.358 1.00 96.00 266 ILE A C 1
ATOM 2157 O O . ILE A 1 266 ? 3.264 -9.376 11.902 1.00 96.00 266 ILE A O 1
ATOM 2161 N N . VAL A 1 267 ? 5.324 -9.565 10.976 1.00 96.00 267 VAL A N 1
ATOM 2162 C CA . VAL A 1 267 ? 5.649 -8.148 10.965 1.00 96.00 267 VAL A CA 1
ATOM 2163 C C . VAL A 1 267 ? 5.877 -7.694 9.533 1.00 96.00 267 VAL A C 1
ATOM 2165 O O . VAL A 1 267 ? 6.322 -8.473 8.690 1.00 96.00 267 VAL A O 1
ATOM 2168 N N . GLU A 1 268 ? 5.556 -6.444 9.261 1.00 94.88 268 GLU A N 1
ATOM 2169 C CA . GLU A 1 268 ? 5.825 -5.783 7.996 1.00 94.88 268 GLU A CA 1
ATOM 2170 C C . GLU A 1 268 ? 6.895 -4.714 8.219 1.00 94.88 268 GLU A C 1
ATOM 2172 O O . GLU A 1 268 ? 6.802 -3.926 9.162 1.00 94.88 268 GLU A O 1
ATOM 2177 N N . VAL A 1 269 ? 7.951 -4.731 7.406 1.00 94.81 269 VAL A N 1
ATOM 2178 C CA . VAL A 1 269 ? 9.104 -3.838 7.559 1.00 94.81 269 VAL A CA 1
ATOM 2179 C C . VAL A 1 269 ? 9.476 -3.190 6.234 1.00 94.81 269 VAL A C 1
ATOM 2181 O O . VAL A 1 269 ? 9.500 -3.854 5.200 1.00 94.81 269 VAL A O 1
ATOM 2184 N N . SER A 1 270 ? 9.827 -1.908 6.282 1.00 94.12 270 SER A N 1
ATOM 2185 C CA . SER A 1 270 ? 10.436 -1.215 5.150 1.00 94.12 270 SER A CA 1
ATOM 2186 C C . SER A 1 270 ? 11.887 -1.665 4.972 1.00 94.12 270 SER A C 1
ATOM 2188 O O . SER A 1 270 ? 12.682 -1.661 5.918 1.00 94.12 270 SER A O 1
ATOM 2190 N N . VAL A 1 271 ? 12.220 -2.052 3.748 1.00 96.00 271 VAL A N 1
ATOM 2191 C CA . VAL A 1 271 ? 13.543 -2.472 3.297 1.00 96.00 271 VAL A CA 1
ATOM 2192 C C . VAL A 1 271 ? 14.044 -1.443 2.300 1.00 96.00 271 VAL A C 1
ATOM 2194 O O . VAL A 1 271 ? 13.339 -1.108 1.352 1.00 96.00 271 VAL A O 1
ATOM 2197 N N . HIS A 1 272 ? 15.270 -0.991 2.516 1.00 96.94 272 HIS A N 1
ATOM 2198 C CA . HIS A 1 272 ? 15.965 -0.062 1.645 1.00 96.94 272 HIS A CA 1
ATOM 2199 C C . HIS A 1 272 ? 17.232 -0.730 1.115 1.00 96.94 272 HIS A C 1
ATOM 2201 O O . HIS A 1 272 ? 18.087 -1.164 1.903 1.00 96.94 272 HIS A O 1
ATOM 2207 N N . LEU A 1 273 ? 17.337 -0.838 -0.208 1.00 97.19 273 LEU A N 1
ATOM 2208 C CA . LEU A 1 273 ? 18.508 -1.379 -0.890 1.00 97.19 273 LEU A CA 1
ATOM 2209 C C . LEU A 1 273 ? 19.152 -0.295 -1.749 1.00 97.19 273 LEU A C 1
ATOM 2211 O O . LEU A 1 273 ? 18.471 0.355 -2.536 1.00 97.19 273 LEU A O 1
ATOM 2215 N N . GLU A 1 274 ? 20.473 -0.190 -1.664 1.00 97.81 274 GLU A N 1
ATOM 2216 C CA . GLU A 1 274 ? 21.285 0.465 -2.690 1.00 97.81 274 GLU A CA 1
ATOM 2217 C C . GLU A 1 274 ? 22.116 -0.627 -3.371 1.00 97.81 274 GLU A C 1
ATOM 2219 O O . GLU A 1 274 ? 22.654 -1.522 -2.699 1.00 97.81 274 GLU A O 1
ATOM 2224 N N . TYR A 1 275 ? 22.214 -0.593 -4.696 1.00 97.31 275 TYR A N 1
ATOM 2225 C CA . TYR A 1 275 ? 22.995 -1.567 -5.451 1.00 97.31 275 TYR A CA 1
ATOM 2226 C C . TYR A 1 275 ? 23.563 -0.980 -6.739 1.00 97.31 275 TYR A C 1
ATOM 2228 O O . TYR A 1 275 ? 23.091 0.019 -7.268 1.00 97.31 275 TYR A O 1
ATOM 2236 N N . GLN A 1 276 ? 24.612 -1.621 -7.246 1.00 97.06 276 GLN A N 1
ATOM 2237 C CA . GLN A 1 276 ? 25.154 -1.347 -8.570 1.00 97.06 276 GLN A CA 1
ATOM 2238 C C . GLN A 1 276 ? 24.633 -2.384 -9.555 1.00 97.06 276 GLN A C 1
ATOM 2240 O O . GLN A 1 276 ? 24.721 -3.584 -9.280 1.00 97.06 276 GLN A O 1
ATOM 2245 N N . ALA A 1 277 ? 24.138 -1.931 -10.702 1.00 97.00 277 ALA A N 1
ATOM 2246 C CA . ALA A 1 277 ? 23.761 -2.783 -11.820 1.00 97.00 277 ALA A CA 1
ATOM 2247 C C . ALA A 1 277 ? 24.702 -2.536 -13.001 1.00 97.00 277 ALA A C 1
ATOM 2249 O O . ALA A 1 277 ? 24.930 -1.399 -13.414 1.00 97.00 277 ALA A O 1
ATOM 2250 N N . HIS A 1 278 ? 25.263 -3.613 -13.539 1.00 96.44 278 HIS A N 1
ATOM 2251 C CA . HIS A 1 278 ? 25.982 -3.602 -14.804 1.00 96.44 278 HIS A CA 1
ATOM 2252 C C . HIS A 1 278 ? 24.976 -3.903 -15.905 1.00 96.44 278 HIS A C 1
ATOM 2254 O O . HIS A 1 278 ? 24.348 -4.959 -15.883 1.00 96.44 278 HIS A O 1
ATOM 2260 N N . ILE A 1 279 ? 24.805 -2.971 -16.831 1.00 96.31 279 ILE A N 1
ATOM 2261 C CA . ILE A 1 279 ? 23.823 -3.064 -17.905 1.00 96.31 279 ILE A CA 1
ATOM 2262 C C . ILE A 1 279 ? 24.513 -3.021 -19.260 1.00 96.31 279 ILE A C 1
ATOM 2264 O O . ILE A 1 279 ? 25.538 -2.347 -19.440 1.00 96.31 279 ILE A O 1
ATOM 2268 N N . SER A 1 280 ? 23.905 -3.701 -20.223 1.00 94.25 280 SER A N 1
ATOM 2269 C CA . SER A 1 280 ? 24.278 -3.620 -21.624 1.00 94.25 280 SER A CA 1
ATOM 2270 C C . SER A 1 280 ? 23.041 -3.409 -22.489 1.00 94.25 280 SER A C 1
ATOM 2272 O O . SER A 1 280 ? 22.039 -4.098 -22.330 1.00 94.25 280 SER A O 1
ATOM 2274 N N . TYR A 1 281 ? 23.071 -2.428 -23.391 1.00 93.19 281 TYR A N 1
ATOM 2275 C CA . TYR A 1 281 ? 21.914 -2.107 -24.232 1.00 93.19 281 TYR A CA 1
ATOM 2276 C C . TYR A 1 281 ? 22.301 -1.620 -25.624 1.00 93.19 281 TYR A C 1
ATOM 2278 O O . TYR A 1 281 ? 23.425 -1.176 -25.865 1.00 93.19 281 TYR A O 1
ATOM 2286 N N . HIS A 1 282 ? 21.375 -1.753 -26.571 1.00 91.88 282 HIS A N 1
ATOM 2287 C CA . HIS A 1 282 ? 21.585 -1.355 -27.960 1.00 91.88 282 HIS A CA 1
ATOM 2288 C C . HIS A 1 282 ? 21.873 0.145 -28.054 1.00 91.88 282 HIS A C 1
ATOM 2290 O O . HIS A 1 282 ? 21.069 0.960 -27.613 1.00 91.88 282 HIS A O 1
ATOM 2296 N N . ASP A 1 283 ? 22.997 0.512 -28.673 1.00 90.06 283 ASP A N 1
ATOM 2297 C CA . ASP A 1 283 ? 23.339 1.911 -28.929 1.00 90.06 283 ASP A CA 1
ATOM 2298 C C . ASP A 1 283 ? 22.324 2.509 -29.923 1.00 90.06 283 ASP A C 1
ATOM 2300 O O . ASP A 1 283 ? 22.290 2.062 -31.080 1.00 90.06 283 ASP A O 1
ATOM 2304 N N . PRO A 1 284 ? 21.500 3.499 -29.530 1.00 84.94 284 PRO A N 1
ATOM 2305 C CA . PRO A 1 284 ? 20.481 4.059 -30.413 1.00 84.94 284 PRO A CA 1
ATOM 2306 C C . PRO A 1 284 ? 21.064 4.701 -31.681 1.00 84.94 284 PRO A C 1
ATOM 2308 O O . PRO A 1 284 ? 20.441 4.625 -32.742 1.00 84.94 284 PRO A O 1
ATOM 2311 N N . ASP A 1 285 ? 22.271 5.271 -31.605 1.00 87.62 285 ASP A N 1
ATOM 2312 C CA . ASP A 1 285 ? 22.942 5.929 -32.734 1.00 87.62 285 ASP A CA 1
ATOM 2313 C C . ASP A 1 285 ? 23.574 4.922 -33.704 1.00 87.62 285 ASP A C 1
ATOM 2315 O O . ASP A 1 285 ? 23.770 5.211 -34.891 1.00 87.62 285 ASP A O 1
ATOM 2319 N N . ALA A 1 286 ? 23.855 3.712 -33.220 1.00 87.88 286 ALA A N 1
ATOM 2320 C CA . ALA A 1 286 ? 24.371 2.600 -34.010 1.00 87.88 286 ALA A CA 1
ATOM 2321 C C . ALA A 1 286 ? 23.326 1.498 -34.251 1.00 87.88 286 ALA A C 1
ATOM 2323 O O . ALA A 1 286 ? 23.686 0.372 -34.609 1.00 87.88 286 ALA A O 1
ATOM 2324 N N . THR A 1 287 ? 22.039 1.807 -34.084 1.00 88.25 287 THR A N 1
ATOM 2325 C CA . THR A 1 287 ? 20.942 0.862 -34.304 1.00 88.25 287 THR A CA 1
ATOM 2326 C C . THR A 1 287 ? 20.061 1.321 -35.459 1.00 88.25 287 THR A C 1
ATOM 2328 O O . THR A 1 287 ? 19.556 2.442 -35.494 1.00 88.25 287 THR A O 1
ATOM 2331 N N . HIS A 1 288 ? 19.863 0.441 -36.443 1.00 87.75 288 HIS A N 1
ATOM 2332 C CA . HIS A 1 288 ? 19.054 0.732 -37.624 1.00 87.75 288 HIS A CA 1
ATOM 2333 C C . HIS A 1 288 ? 17.879 -0.234 -37.751 1.00 87.75 288 HIS A C 1
ATOM 2335 O O . HIS A 1 288 ? 18.063 -1.449 -37.825 1.00 87.75 288 HIS A O 1
ATOM 2341 N N . TYR A 1 289 ? 16.665 0.313 -37.841 1.00 86.69 289 TYR A N 1
ATOM 2342 C CA . TYR A 1 289 ? 15.465 -0.467 -38.126 1.00 86.69 289 TYR A CA 1
ATOM 2343 C C . TYR A 1 289 ? 15.178 -0.514 -39.630 1.00 86.69 289 TYR A C 1
ATOM 2345 O O . TYR A 1 289 ? 14.792 0.494 -40.233 1.00 86.69 289 TYR A O 1
ATOM 2353 N N . ASP A 1 290 ? 15.305 -1.701 -40.221 1.00 89.62 290 ASP A N 1
ATOM 2354 C CA . ASP A 1 290 ? 14.906 -1.963 -41.600 1.00 89.62 290 ASP A CA 1
ATOM 2355 C C . ASP A 1 290 ? 13.403 -2.282 -41.659 1.00 89.62 290 ASP A C 1
ATOM 2357 O O . ASP A 1 290 ? 12.935 -3.324 -41.189 1.00 89.62 290 ASP A O 1
ATOM 2361 N N . LYS A 1 291 ? 12.632 -1.371 -42.266 1.00 85.62 291 LYS A N 1
ATOM 2362 C CA . LYS A 1 291 ? 11.176 -1.504 -42.432 1.00 85.62 291 LYS A CA 1
ATOM 2363 C C . LYS A 1 291 ? 10.766 -2.529 -43.491 1.00 85.62 291 LYS A C 1
ATOM 2365 O O . LYS A 1 291 ? 9.631 -2.999 -43.430 1.00 85.62 291 LYS A O 1
ATOM 2370 N N . GLU A 1 292 ? 11.619 -2.828 -44.470 1.00 84.31 292 GLU A N 1
ATOM 2371 C CA . GLU A 1 292 ? 11.318 -3.788 -45.540 1.00 84.31 292 GLU A CA 1
ATOM 2372 C C . GLU A 1 292 ? 11.435 -5.223 -45.026 1.00 84.31 292 GLU A C 1
ATOM 2374 O O . GLU A 1 292 ? 10.580 -6.059 -45.323 1.00 84.31 292 GLU A O 1
ATOM 2379 N N . GLU A 1 293 ? 12.445 -5.490 -44.197 1.00 82.94 293 GLU A N 1
ATOM 2380 C CA . GLU A 1 293 ? 12.637 -6.800 -43.568 1.00 82.94 293 GLU A CA 1
ATOM 2381 C C . GLU A 1 293 ? 11.947 -6.936 -42.203 1.00 82.94 293 GLU A C 1
ATOM 2383 O O . GLU A 1 293 ? 11.761 -8.052 -41.713 1.00 82.94 293 GLU A O 1
ATOM 2388 N N . GLY A 1 294 ? 11.559 -5.816 -41.586 1.00 84.25 294 GLY A N 1
ATOM 2389 C CA . GLY A 1 294 ? 10.986 -5.781 -40.242 1.00 84.25 294 GLY A CA 1
ATOM 2390 C C . GLY A 1 294 ? 11.988 -6.207 -39.168 1.00 84.25 294 GLY A C 1
ATOM 2391 O O . GLY A 1 294 ? 11.602 -6.887 -38.217 1.00 84.25 294 GLY A O 1
ATOM 2392 N N . ARG A 1 295 ? 13.270 -5.861 -39.343 1.00 84.75 295 ARG A N 1
ATOM 2393 C CA . ARG A 1 295 ? 14.382 -6.294 -38.484 1.00 84.75 295 ARG A CA 1
ATOM 2394 C C . ARG A 1 295 ? 15.194 -5.109 -37.976 1.00 84.75 295 ARG A C 1
ATOM 2396 O O . ARG A 1 295 ? 15.452 -4.164 -38.717 1.00 84.75 295 ARG A O 1
ATOM 2403 N N . THR A 1 296 ? 15.633 -5.210 -36.727 1.00 84.00 296 THR A N 1
ATOM 2404 C CA . THR A 1 296 ? 16.579 -4.277 -36.112 1.00 84.00 296 THR A CA 1
ATOM 2405 C C . THR A 1 296 ? 17.996 -4.814 -36.283 1.00 84.00 296 THR A C 1
ATOM 2407 O O . THR A 1 296 ? 18.276 -5.961 -35.933 1.00 84.00 296 THR A O 1
ATOM 2410 N N . TYR A 1 297 ? 18.881 -3.990 -36.832 1.00 88.06 297 TYR A N 1
ATOM 2411 C CA . TYR A 1 297 ? 20.309 -4.259 -36.934 1.00 88.06 297 TYR A CA 1
ATOM 2412 C C . TYR A 1 297 ? 21.045 -3.412 -35.899 1.00 88.06 297 TYR A C 1
ATOM 2414 O O . TYR A 1 297 ? 21.023 -2.184 -35.976 1.00 88.06 297 TYR A O 1
ATOM 2422 N N . VAL A 1 298 ? 21.686 -4.082 -34.945 1.00 88.00 298 VAL A N 1
ATOM 2423 C CA . VAL A 1 298 ? 22.448 -3.461 -33.858 1.00 88.00 298 VAL A CA 1
ATOM 2424 C C . VAL A 1 298 ? 23.928 -3.567 -34.200 1.00 88.00 298 VAL A C 1
ATOM 2426 O O . VAL A 1 298 ? 24.451 -4.673 -34.348 1.00 88.00 298 VAL A O 1
ATOM 2429 N N . PHE A 1 299 ? 24.596 -2.429 -34.378 1.00 89.31 299 PHE A N 1
ATOM 2430 C CA . PHE A 1 299 ? 26.015 -2.385 -34.747 1.00 89.31 299 PHE A CA 1
ATOM 2431 C C . PHE A 1 299 ? 26.935 -2.047 -33.571 1.00 89.31 299 PHE A C 1
ATOM 2433 O O . PHE A 1 299 ? 28.146 -2.245 -33.685 1.00 89.31 299 PHE A O 1
ATOM 2440 N N . ASN A 1 300 ? 26.377 -1.564 -32.461 1.00 91.69 300 ASN A N 1
ATOM 2441 C CA . ASN A 1 300 ? 27.100 -1.296 -31.226 1.00 91.69 300 ASN A CA 1
ATOM 2442 C C . ASN A 1 300 ? 26.193 -1.510 -30.003 1.00 91.69 300 ASN A C 1
ATOM 2444 O O . ASN A 1 300 ? 24.974 -1.351 -30.089 1.00 91.69 300 ASN A O 1
ATOM 2448 N N . THR A 1 301 ? 26.814 -1.837 -28.874 1.00 91.50 301 THR A N 1
ATOM 2449 C CA . THR A 1 301 ? 26.167 -1.997 -27.567 1.00 91.50 301 THR A CA 1
ATOM 2450 C C . THR A 1 301 ? 26.880 -1.079 -26.581 1.00 91.50 301 THR A C 1
ATOM 2452 O O . THR A 1 301 ? 28.113 -1.040 -26.547 1.00 91.50 301 THR A O 1
ATOM 2455 N N . ILE A 1 302 ? 26.116 -0.331 -25.793 1.00 93.00 302 ILE A N 1
ATOM 2456 C CA . ILE A 1 302 ? 26.632 0.486 -24.696 1.00 93.00 302 ILE A CA 1
ATOM 2457 C C . ILE A 1 302 ? 26.678 -0.387 -23.446 1.00 93.00 302 ILE A C 1
ATOM 2459 O O . ILE A 1 302 ? 25.728 -1.109 -23.162 1.00 93.00 302 ILE A O 1
ATOM 2463 N N . HIS A 1 303 ? 27.790 -0.321 -22.714 1.00 94.88 303 HIS A N 1
ATOM 2464 C CA . HIS A 1 303 ? 27.949 -0.970 -21.415 1.00 94.88 303 HIS A CA 1
ATOM 2465 C C . HIS A 1 303 ? 28.115 0.095 -20.343 1.00 94.88 303 HIS A C 1
ATOM 2467 O O . HIS A 1 303 ? 28.957 0.988 -20.478 1.00 94.88 303 HIS A O 1
ATOM 2473 N N . GLN A 1 304 ? 27.352 -0.026 -19.266 1.00 94.31 304 GLN A N 1
ATOM 2474 C CA . GLN A 1 304 ? 27.312 0.972 -18.212 1.00 94.31 304 GLN A CA 1
ATOM 2475 C C . GLN A 1 304 ? 27.161 0.313 -16.843 1.00 94.31 304 GLN A C 1
ATOM 2477 O O . GLN A 1 304 ? 26.598 -0.769 -16.715 1.00 94.31 304 GLN A O 1
ATOM 2482 N N . THR A 1 305 ? 27.669 0.983 -15.812 1.00 96.12 305 THR A N 1
ATOM 2483 C CA . THR A 1 305 ? 27.331 0.672 -14.422 1.00 96.12 305 THR A CA 1
ATOM 2484 C C . THR A 1 305 ? 26.474 1.807 -13.888 1.00 96.12 305 THR A C 1
ATOM 2486 O O . THR A 1 305 ? 26.896 2.964 -13.955 1.00 96.12 305 THR A O 1
ATOM 2489 N N . VAL A 1 306 ? 25.295 1.478 -13.374 1.00 96.00 306 VAL A N 1
ATOM 2490 C CA . VAL A 1 306 ? 24.369 2.423 -12.741 1.00 96.00 306 VAL A CA 1
ATOM 2491 C C . VAL A 1 306 ? 24.231 2.111 -11.255 1.00 96.00 306 VAL A C 1
ATOM 2493 O O . VAL A 1 306 ? 24.437 0.972 -10.832 1.00 96.00 306 VAL A O 1
ATOM 2496 N N . GLU A 1 307 ? 23.949 3.145 -10.468 1.00 96.38 307 GLU A N 1
ATOM 2497 C CA . GLU A 1 307 ? 23.626 3.028 -9.047 1.00 96.38 307 GLU A CA 1
ATOM 2498 C C . GLU A 1 307 ? 22.117 3.170 -8.900 1.00 96.38 307 GLU A C 1
ATOM 2500 O O . GLU A 1 307 ? 21.544 4.150 -9.368 1.00 96.38 307 GLU A O 1
ATOM 2505 N N . GLU A 1 308 ? 21.499 2.181 -8.270 1.00 95.56 308 GLU A N 1
ATOM 2506 C CA . GLU A 1 308 ? 20.057 2.088 -8.084 1.00 95.56 308 GLU A CA 1
ATOM 2507 C C . GLU A 1 308 ? 19.726 2.080 -6.593 1.00 95.56 308 GLU A C 1
ATOM 2509 O O . GLU A 1 308 ? 20.453 1.510 -5.770 1.00 95.56 308 GLU A O 1
ATOM 2514 N N . GLU A 1 309 ? 18.600 2.700 -6.261 1.00 96.00 309 GLU A N 1
ATOM 2515 C CA . GLU A 1 309 ? 18.048 2.785 -4.914 1.00 96.00 309 GLU A CA 1
ATOM 2516 C C . GLU A 1 309 ? 16.591 2.332 -4.962 1.00 96.00 309 GLU A C 1
ATOM 2518 O O . GLU A 1 309 ? 15.810 2.800 -5.793 1.00 96.00 309 GLU A O 1
ATOM 2523 N N . VAL A 1 310 ? 16.216 1.406 -4.081 1.00 94.81 310 VAL A N 1
ATOM 2524 C CA . VAL A 1 310 ? 14.853 0.879 -4.041 1.00 94.81 310 VAL A CA 1
ATOM 2525 C C . VAL A 1 310 ? 14.368 0.699 -2.608 1.00 94.81 310 VAL A C 1
ATOM 2527 O O . VAL A 1 310 ? 15.004 0.039 -1.783 1.00 94.81 310 VAL A O 1
ATOM 2530 N N . ASP A 1 311 ? 13.189 1.259 -2.349 1.00 93.62 311 ASP A N 1
ATOM 2531 C CA . ASP A 1 311 ? 12.434 1.085 -1.115 1.00 93.62 311 ASP A CA 1
ATOM 2532 C C . ASP A 1 311 ? 11.210 0.209 -1.371 1.00 93.62 311 ASP A C 1
ATOM 2534 O O . ASP A 1 311 ? 10.395 0.475 -2.259 1.00 93.62 311 ASP A O 1
ATOM 2538 N N . PHE A 1 312 ? 11.041 -0.825 -0.555 1.00 91.38 312 PHE A N 1
ATOM 2539 C CA . PHE A 1 312 ? 9.854 -1.672 -0.590 1.00 91.38 312 PHE A CA 1
ATOM 2540 C C . PHE A 1 312 ? 9.528 -2.215 0.796 1.00 91.38 312 PHE A C 1
ATOM 2542 O O . PHE A 1 312 ? 10.345 -2.199 1.712 1.00 91.38 312 PHE A O 1
ATOM 2549 N N . SER A 1 313 ? 8.306 -2.709 0.960 1.00 90.31 313 SER A N 1
ATOM 2550 C CA . SER A 1 313 ? 7.887 -3.376 2.189 1.00 90.31 313 SER A CA 1
ATOM 2551 C C . SER A 1 313 ? 8.119 -4.882 2.082 1.00 90.31 313 SER A C 1
ATOM 2553 O O . SER A 1 313 ? 8.020 -5.456 0.998 1.00 90.31 313 SER A O 1
ATOM 2555 N N . SER A 1 314 ? 8.445 -5.546 3.186 1.00 92.06 314 SER A N 1
ATOM 2556 C CA . SER A 1 314 ? 8.573 -7.002 3.244 1.00 92.06 314 SER A CA 1
ATOM 2557 C C . SER A 1 314 ? 7.904 -7.584 4.474 1.00 92.06 314 SER A C 1
ATOM 2559 O O . SER A 1 314 ? 8.039 -7.087 5.592 1.00 92.06 314 SER A O 1
ATOM 2561 N N . GLU A 1 315 ? 7.222 -8.704 4.262 1.00 93.94 315 GLU A N 1
ATOM 2562 C CA . GLU A 1 315 ? 6.665 -9.507 5.340 1.00 93.94 315 GLU A CA 1
ATOM 2563 C C . GLU A 1 315 ? 7.751 -10.383 5.960 1.00 93.94 315 GLU A C 1
ATOM 2565 O O . GLU A 1 315 ? 8.467 -11.103 5.260 1.00 93.94 315 GLU A O 1
ATOM 2570 N N . ILE A 1 316 ? 7.830 -10.384 7.285 1.00 95.69 316 ILE A N 1
ATOM 2571 C CA . ILE A 1 316 ? 8.718 -11.256 8.043 1.00 95.69 316 ILE A CA 1
ATOM 2572 C C . ILE A 1 316 ? 7.879 -12.056 9.022 1.00 95.69 316 ILE A C 1
ATOM 2574 O O . ILE A 1 316 ? 7.171 -11.513 9.872 1.00 95.69 316 ILE A O 1
ATOM 2578 N N . GLN A 1 317 ? 7.977 -13.373 8.908 1.00 96.88 317 GLN A N 1
ATOM 2579 C CA . GLN A 1 317 ? 7.403 -14.286 9.874 1.00 96.88 317 GLN A CA 1
ATOM 2580 C C . GLN A 1 317 ? 8.396 -14.494 11.014 1.00 96.88 317 GLN A C 1
ATOM 2582 O O . GLN A 1 317 ? 9.530 -14.908 10.792 1.00 96.88 317 GLN A O 1
ATOM 2587 N N . ILE A 1 318 ? 7.958 -14.236 12.240 1.00 96.69 318 ILE A N 1
ATOM 2588 C CA . ILE A 1 318 ? 8.737 -14.453 13.457 1.00 96.69 318 ILE A CA 1
ATOM 2589 C C . ILE A 1 318 ? 8.126 -15.642 14.180 1.00 96.69 318 ILE A C 1
ATOM 2591 O O . ILE A 1 318 ? 7.003 -15.547 14.664 1.00 96.69 318 ILE A O 1
ATOM 2595 N N . ALA A 1 319 ? 8.845 -16.756 14.256 1.00 95.62 319 ALA A N 1
ATOM 2596 C CA . ALA A 1 319 ? 8.498 -17.873 15.124 1.00 95.62 319 ALA A CA 1
ATOM 2597 C C . ALA A 1 319 ? 9.066 -17.622 16.525 1.00 95.62 319 ALA A C 1
ATOM 2599 O O . ALA A 1 319 ? 10.236 -17.258 16.655 1.00 95.62 319 ALA A O 1
ATOM 2600 N N . PHE A 1 320 ? 8.249 -17.828 17.556 1.00 92.88 320 PHE A N 1
ATOM 2601 C CA . PHE A 1 320 ? 8.639 -17.669 18.958 1.00 92.88 320 PHE A CA 1
ATOM 2602 C C . PHE A 1 320 ? 7.988 -18.748 19.828 1.00 92.88 320 PHE A C 1
ATOM 2604 O O . PHE A 1 320 ? 6.945 -19.305 19.472 1.00 92.88 320 PHE A O 1
ATOM 2611 N N . ASP A 1 321 ? 8.596 -19.040 20.976 1.00 88.19 321 ASP A N 1
ATOM 2612 C CA . ASP A 1 321 ? 8.039 -19.958 21.968 1.00 88.19 321 ASP A CA 1
ATOM 2613 C C . ASP A 1 321 ? 7.560 -19.158 23.191 1.00 88.19 321 ASP A C 1
ATOM 2615 O O . ASP A 1 321 ? 8.376 -18.533 23.869 1.00 88.19 321 ASP A O 1
ATOM 2619 N N . PRO A 1 322 ? 6.251 -19.160 23.508 1.00 77.50 322 PRO A N 1
ATOM 2620 C CA . PRO A 1 322 ? 5.736 -18.501 24.706 1.00 77.50 322 PRO A CA 1
ATOM 2621 C C . PRO A 1 322 ? 6.349 -19.007 26.022 1.00 77.50 322 PRO A C 1
ATOM 2623 O O . PRO A 1 322 ? 6.308 -18.283 27.017 1.00 77.50 322 PRO A O 1
ATOM 2626 N N . ASP A 1 323 ? 6.875 -20.236 26.038 1.00 82.31 323 ASP A N 1
ATOM 2627 C CA . ASP A 1 323 ? 7.485 -20.866 27.210 1.00 82.31 323 ASP A CA 1
ATOM 2628 C C . ASP A 1 323 ? 9.026 -20.712 27.237 1.00 82.31 323 ASP A C 1
ATOM 2630 O O . ASP A 1 323 ? 9.649 -20.961 28.274 1.00 82.31 323 ASP A O 1
ATOM 2634 N N . ASP A 1 324 ? 9.645 -20.267 26.134 1.00 84.06 324 ASP A N 1
ATOM 2635 C CA . ASP A 1 324 ? 11.082 -19.988 26.011 1.00 84.06 324 ASP A CA 1
ATOM 2636 C C . ASP A 1 324 ? 11.327 -18.636 25.318 1.00 84.06 324 ASP A C 1
ATOM 2638 O O . ASP A 1 324 ? 11.480 -18.541 24.101 1.00 84.06 324 ASP A O 1
ATOM 2642 N N . GLU A 1 325 ? 11.453 -17.577 26.126 1.00 77.81 325 GLU A N 1
ATOM 2643 C CA . GLU A 1 325 ? 11.682 -16.200 25.658 1.00 77.81 325 GLU A CA 1
ATOM 2644 C C . GLU A 1 325 ? 12.979 -16.021 24.833 1.00 77.81 325 GLU A C 1
ATOM 2646 O O . GLU A 1 325 ? 13.171 -14.991 24.166 1.00 77.81 325 GLU A O 1
ATOM 2651 N N . SER A 1 326 ? 13.897 -16.995 24.877 1.00 83.38 326 SER A N 1
ATOM 2652 C CA . SER A 1 326 ? 15.150 -16.958 24.121 1.00 83.38 326 SER A CA 1
ATOM 2653 C C . SER A 1 326 ? 15.001 -17.461 22.686 1.00 83.38 326 SER A C 1
ATOM 2655 O O . SER A 1 326 ? 15.775 -17.048 21.818 1.00 83.38 326 SER A O 1
ATOM 2657 N N . TYR A 1 327 ? 13.999 -18.300 22.411 1.00 88.69 327 TYR A N 1
ATOM 2658 C CA . TYR A 1 327 ? 13.773 -18.837 21.078 1.00 88.69 327 TYR A CA 1
ATOM 2659 C C . TYR A 1 327 ? 13.054 -17.815 20.205 1.00 88.69 327 TYR A C 1
ATOM 2661 O O . TYR A 1 327 ? 11.870 -17.556 20.401 1.00 88.69 327 TYR A O 1
ATOM 2669 N N . CYS A 1 328 ? 13.764 -17.284 19.206 1.00 89.50 328 CYS A N 1
ATOM 2670 C CA . CYS A 1 328 ? 13.162 -16.577 18.085 1.00 89.50 328 CYS A CA 1
ATOM 2671 C C . CYS A 1 328 ? 13.888 -16.894 16.782 1.00 89.50 328 CYS A C 1
ATOM 2673 O O . CYS A 1 328 ? 15.116 -16.940 16.746 1.00 89.50 328 CYS A O 1
ATOM 2675 N N . HIS A 1 329 ? 13.112 -17.112 15.727 1.00 93.62 329 HIS A N 1
ATOM 2676 C CA . HIS A 1 329 ? 13.611 -17.346 14.379 1.00 93.62 329 HIS A CA 1
ATOM 2677 C C . HIS A 1 329 ? 12.784 -16.527 13.397 1.00 93.62 329 HIS A C 1
ATOM 2679 O O . HIS A 1 329 ? 11.552 -16.550 13.466 1.00 93.62 329 HIS A O 1
ATOM 2685 N N . ALA A 1 330 ? 13.450 -15.805 12.501 1.00 96.12 330 ALA A N 1
ATOM 2686 C CA . ALA A 1 330 ? 12.778 -14.980 11.511 1.00 96.12 330 ALA A CA 1
ATOM 2687 C C . ALA A 1 330 ? 12.953 -15.559 10.111 1.00 96.12 330 ALA A C 1
ATOM 2689 O O . ALA A 1 330 ? 14.040 -15.982 9.722 1.00 96.12 330 ALA A O 1
ATOM 2690 N N . THR A 1 331 ? 11.888 -15.526 9.324 1.00 96.12 331 THR A N 1
ATOM 2691 C CA . THR A 1 331 ? 11.903 -15.913 7.915 1.00 96.12 331 THR A CA 1
ATOM 2692 C C . THR A 1 331 ? 11.285 -14.794 7.096 1.00 96.12 331 THR A C 1
ATOM 2694 O O . THR A 1 331 ? 10.169 -14.361 7.390 1.00 96.12 331 THR A O 1
ATOM 2697 N N . ILE A 1 332 ? 12.009 -14.309 6.088 1.00 93.75 332 ILE A N 1
ATOM 2698 C CA . ILE A 1 332 ? 11.447 -13.343 5.144 1.00 93.75 332 ILE A CA 1
ATOM 2699 C C . ILE A 1 332 ? 10.460 -14.045 4.203 1.00 93.75 332 ILE A C 1
ATOM 2701 O O . ILE A 1 332 ? 10.639 -15.209 3.843 1.00 93.75 332 ILE A O 1
ATOM 2705 N N . GLY A 1 333 ? 9.384 -13.346 3.846 1.00 88.69 333 GLY A N 1
ATOM 2706 C CA . GLY A 1 333 ? 8.484 -13.732 2.768 1.00 88.69 333 GLY A CA 1
ATOM 2707 C C . GLY A 1 333 ? 9.140 -13.558 1.394 1.00 88.69 333 GLY A C 1
ATOM 2708 O O . GLY A 1 333 ? 10.319 -13.834 1.202 1.00 88.69 333 GLY A O 1
ATOM 2709 N N . LYS A 1 334 ? 8.369 -13.103 0.404 1.00 86.69 334 LYS A N 1
ATOM 2710 C CA . LYS A 1 334 ? 8.928 -12.780 -0.914 1.00 86.69 334 LYS A CA 1
ATOM 2711 C C . LYS A 1 334 ? 9.607 -11.414 -0.867 1.00 86.69 334 LYS A C 1
ATOM 2713 O O . LYS A 1 334 ? 8.962 -10.437 -0.495 1.00 86.69 334 LYS A O 1
ATOM 2718 N N . LEU A 1 335 ? 10.866 -11.348 -1.294 1.00 91.12 335 LEU A N 1
ATOM 2719 C CA . LEU A 1 335 ? 11.557 -10.078 -1.503 1.00 91.12 335 LEU A CA 1
ATOM 2720 C C . LEU A 1 335 ? 10.862 -9.285 -2.621 1.00 91.12 335 LEU A C 1
ATOM 2722 O O . LEU A 1 335 ? 10.507 -9.873 -3.643 1.00 91.12 335 LEU A O 1
ATOM 2726 N N . ASN A 1 336 ? 10.644 -7.982 -2.418 1.00 88.31 336 ASN A N 1
ATOM 2727 C CA . ASN A 1 336 ? 9.987 -7.086 -3.382 1.00 88.31 336 ASN A CA 1
ATOM 2728 C C . ASN A 1 336 ? 8.624 -7.610 -3.903 1.00 88.31 336 ASN A C 1
ATOM 2730 O O . ASN A 1 336 ? 8.297 -7.505 -5.084 1.00 88.31 336 ASN A O 1
ATOM 2734 N N . ASP A 1 337 ? 7.842 -8.275 -3.042 1.00 82.38 337 ASP A N 1
ATOM 2735 C CA . ASP A 1 337 ? 6.589 -8.973 -3.395 1.00 82.38 337 ASP A CA 1
ATOM 2736 C C . ASP A 1 337 ? 6.737 -10.051 -4.495 1.00 82.38 337 ASP A C 1
ATOM 2738 O O . ASP A 1 337 ? 5.753 -10.563 -5.037 1.00 82.38 337 ASP A O 1
ATOM 2742 N N . GLY A 1 338 ? 7.973 -10.451 -4.806 1.00 84.25 338 GLY A N 1
ATOM 2743 C CA . GLY A 1 338 ? 8.317 -11.346 -5.908 1.00 84.25 338 GLY A CA 1
ATOM 2744 C C . GLY A 1 338 ? 8.335 -10.674 -7.281 1.00 84.25 338 GLY A C 1
ATOM 2745 O O . GLY A 1 338 ? 8.240 -11.388 -8.278 1.00 84.25 338 GLY A O 1
ATOM 2746 N N . ARG A 1 339 ? 8.403 -9.339 -7.336 1.00 86.88 339 ARG A N 1
ATOM 2747 C CA . ARG A 1 339 ? 8.621 -8.567 -8.563 1.00 86.88 339 ARG A CA 1
ATOM 2748 C C . ARG A 1 339 ? 10.111 -8.441 -8.857 1.00 86.88 339 ARG A C 1
ATOM 2750 O O . ARG A 1 339 ? 10.928 -8.390 -7.936 1.00 86.88 339 ARG A O 1
ATOM 2757 N N . ASP A 1 340 ? 10.425 -8.343 -10.141 1.00 91.81 340 ASP A N 1
ATOM 2758 C CA . ASP A 1 340 ? 11.771 -8.021 -10.601 1.00 91.81 340 ASP A CA 1
ATOM 2759 C C . ASP A 1 340 ? 12.129 -6.579 -10.206 1.00 91.81 340 ASP A C 1
ATOM 2761 O O . ASP A 1 340 ? 11.255 -5.733 -9.989 1.00 91.81 340 ASP A O 1
ATOM 2765 N N . PHE A 1 341 ? 13.422 -6.316 -10.053 1.00 93.94 341 PHE A N 1
ATOM 2766 C CA . PHE A 1 341 ? 13.936 -4.975 -9.807 1.00 93.94 341 PHE A CA 1
ATOM 2767 C C . PHE A 1 341 ? 14.111 -4.247 -11.140 1.00 93.94 341 PHE A C 1
ATOM 2769 O O . PHE A 1 341 ? 14.826 -4.718 -12.022 1.00 93.94 341 PHE A O 1
ATOM 2776 N N . GLU A 1 342 ? 13.457 -3.101 -11.284 1.00 93.50 342 GLU A N 1
ATOM 2777 C CA . GLU A 1 342 ? 13.618 -2.246 -12.458 1.00 93.50 342 GLU A CA 1
ATOM 2778 C C . GLU A 1 342 ? 14.945 -1.477 -12.356 1.00 93.50 342 GLU A C 1
ATOM 2780 O O . GLU A 1 342 ? 15.302 -0.980 -11.287 1.00 93.50 342 GLU A O 1
ATOM 2785 N N . VAL A 1 343 ? 15.671 -1.399 -13.470 1.00 93.25 343 VAL A N 1
ATOM 2786 C CA . VAL A 1 343 ? 16.940 -0.680 -13.630 1.00 93.25 343 VAL A CA 1
ATOM 2787 C C . VAL A 1 343 ? 16.794 0.283 -14.803 1.00 93.25 343 VAL A C 1
ATOM 2789 O O . VAL A 1 343 ? 16.186 -0.066 -15.818 1.00 93.25 343 VAL A O 1
ATOM 2792 N N . THR A 1 344 ? 17.354 1.486 -14.685 1.00 92.06 344 THR A N 1
ATOM 2793 C CA . THR A 1 344 ? 17.305 2.518 -15.734 1.00 92.06 344 THR A CA 1
ATOM 2794 C C . THR A 1 344 ? 18.723 2.940 -16.117 1.00 92.06 344 THR A C 1
ATOM 2796 O O . THR A 1 344 ? 19.591 3.093 -15.259 1.00 92.06 344 THR A O 1
ATOM 2799 N N . ALA A 1 345 ? 19.000 3.134 -17.407 1.00 89.12 345 ALA A N 1
ATOM 2800 C CA . ALA A 1 345 ? 20.286 3.678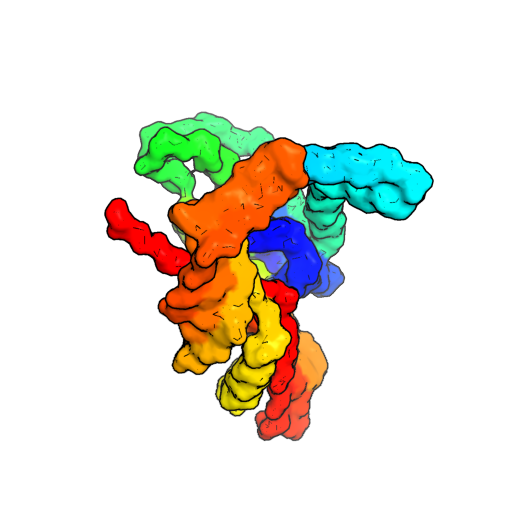 -17.832 1.00 89.12 345 ALA A CA 1
ATOM 2801 C C . ALA A 1 345 ? 20.405 5.163 -17.434 1.00 89.12 345 ALA A C 1
ATOM 2803 O O . ALA A 1 345 ? 19.412 5.889 -17.368 1.00 89.12 345 ALA A O 1
ATOM 2804 N N . ASN A 1 346 ? 21.625 5.670 -17.204 1.00 85.38 346 ASN A N 1
ATOM 2805 C CA . ASN A 1 346 ? 21.762 7.124 -17.029 1.00 85.38 346 ASN A CA 1
ATOM 2806 C C . ASN A 1 346 ? 21.519 7.814 -18.375 1.00 85.38 346 ASN A C 1
ATOM 2808 O O . ASN A 1 346 ? 22.200 7.510 -19.355 1.00 85.38 346 ASN A O 1
ATOM 2812 N N . GLU A 1 347 ? 20.632 8.808 -18.405 1.00 67.69 347 GLU A N 1
ATOM 2813 C CA . GLU A 1 347 ? 20.531 9.719 -19.543 1.00 67.69 347 GLU A CA 1
ATOM 2814 C C . GLU A 1 347 ? 21.845 10.513 -19.672 1.00 67.69 347 GLU A C 1
ATOM 2816 O O . GLU A 1 347 ? 22.102 11.459 -18.919 1.00 67.69 347 GLU A O 1
ATOM 2821 N N . GLU A 1 348 ? 22.702 10.158 -20.633 1.00 54.88 348 GLU A N 1
ATOM 2822 C CA . GLU A 1 348 ? 23.757 11.071 -21.067 1.00 54.88 348 GLU A CA 1
ATOM 2823 C C . GLU A 1 348 ? 23.089 12.233 -21.820 1.00 54.88 348 GLU A C 1
ATOM 2825 O O . GLU A 1 348 ? 22.718 12.121 -22.988 1.00 54.88 348 GLU A O 1
ATOM 2830 N N . TYR A 1 349 ? 22.900 13.365 -21.132 1.00 37.97 349 TYR A N 1
ATOM 2831 C CA . TYR A 1 349 ? 22.603 14.645 -21.775 1.00 37.97 349 TYR A CA 1
ATOM 2832 C C . TYR A 1 349 ? 23.783 15.006 -22.692 1.00 37.97 349 TYR A C 1
ATOM 2834 O O . TYR A 1 349 ? 24.764 15.595 -22.230 1.00 37.97 349 TYR A O 1
ATOM 2842 N N . TYR A 1 350 ? 23.696 14.640 -23.971 1.00 33.97 350 TYR A N 1
ATOM 2843 C CA . TYR A 1 350 ? 24.603 15.121 -25.017 1.00 33.97 350 TYR A CA 1
ATOM 2844 C C . TYR A 1 350 ? 24.204 16.501 -25.543 1.00 33.97 350 TYR A C 1
ATOM 2846 O O . TYR A 1 350 ? 23.002 16.726 -25.826 1.00 33.97 350 TYR A O 1
#

Solvent-accessible surface area (backbone atoms only — not comparable to full-atom values): 19312 Å² total; per-residue (Å²): 126,85,76,60,42,33,36,34,58,42,48,63,50,45,59,78,49,72,68,54,70,81,42,63,50,53,50,51,49,32,51,30,29,75,70,63,52,34,42,40,33,36,32,50,53,36,57,54,46,44,52,50,49,48,49,51,51,41,46,57,74,59,52,48,66,62,62,51,49,52,36,55,58,43,38,68,42,91,50,65,68,52,15,55,54,30,56,48,71,38,52,66,54,46,34,55,50,55,49,46,54,52,51,51,48,40,58,64,33,64,45,45,70,44,68,42,86,79,52,62,65,68,59,52,51,50,32,53,77,69,54,35,75,52,36,65,102,57,96,74,56,77,77,35,51,58,54,41,48,38,51,52,32,48,54,56,47,45,69,70,69,77,54,69,44,35,35,31,39,74,48,68,45,60,43,53,54,38,49,76,70,73,37,50,71,37,61,47,69,44,53,52,42,21,54,53,42,44,73,74,39,47,69,60,47,53,48,52,53,51,42,50,65,75,30,46,69,60,43,52,55,50,50,56,55,50,56,77,70,54,54,63,42,47,77,80,54,70,53,45,60,78,45,75,45,84,74,44,83,48,65,57,91,77,55,35,45,51,44,79,58,92,47,34,33,36,32,39,30,50,36,40,38,33,30,39,39,33,35,39,28,58,27,72,93,43,44,46,76,41,79,90,80,72,43,77,48,71,76,41,69,46,74,48,78,40,81,48,76,50,78,42,62,34,49,32,41,36,38,39,41,90,92,38,89,83,50,57,50,62,45,72,57,52,66,62,79,68,54,61,44,77,43,66,79,81,83,78,86,124

pLDDT: mean 90.5, std 8.56, range [33.97, 98.19]